Protein AF-A0A522MYB2-F1 (afdb_monomer)

Solvent-accessible surface area (backbone atoms only — not comparable to full-atom values): 14012 Å² total; per-residue (Å²): 136,87,91,87,79,88,89,86,87,87,83,84,88,84,79,80,95,72,83,73,96,74,81,92,74,80,92,80,83,90,77,90,89,84,84,84,90,80,88,84,84,70,56,75,68,55,59,49,50,64,63,57,65,78,64,82,78,73,72,75,76,77,73,93,52,78,68,60,71,73,67,59,64,91,72,66,92,81,71,87,79,84,71,76,44,77,50,63,34,31,27,73,45,66,48,49,71,47,72,45,97,86,72,47,42,34,21,43,38,42,32,39,31,68,54,85,74,97,51,100,48,68,43,79,43,44,34,39,24,46,49,71,54,16,60,66,44,62,76,47,59,52,68,41,38,36,38,41,33,28,30,75,44,75,49,75,47,73,43,96,88,71,47,80,45,75,48,68,37,32,42,45,76,44,79,44,74,58,84,66,88,74,78,80,80,64,67,68,58,58,57,54,53,53,48,55,55,56,56,56,68,66,66,63,85,82,80,74,81,83,74,134

Sequence (212 aa):
MSPVDFGALLALARTSWSGCSCGSANLRTALLALPTPKAQQLSPRVISAALFHRRALAIDPQPRNTAELWQRGPRAQGENRMNRIIVVGDLVRDPEVRTTSTGKTVCHMSVACDRGGKSDHTDFLDVVAWETVAASAATIPEGAFIRVMGSLQVRSYETADGGKRRAYEIVAQVLVVRNSCTSIRDETTTSTLTRQISDLKRIGPESGAFSL

pLDDT: mean 70.62, std 23.13, range [31.92, 97.62]

Radius of gyration: 38.52 Å; Cα contacts (8 Å, |Δi|>4): 232; chains: 1; bounding box: 80×84×125 Å

Mean predicted aligned error: 19.78 Å

Secondary structure (DSSP, 8-state):
--------SS-SS-S-----S--------------------S-HHHHHHHHHGGGTT--PPPPSSSSHHHHS-S--TT------EEEEEEE-S--EEEE-TTS-EEEEEEEEEE--SSS--EEEEEEEEEHHHHHHHTTPPTT-EEEEEEEEEEEEEE-TTS-EEEEEEEEEEEEEE---------HHHHHHHHHHHHHHTT----------

Foldseek 3Di:
DDDDDDDPPPPPPDDDPDDDDDDDDDPPDDPDDDDDDDPPPDDPVVVVVVVVVVPPPCPPPDDPDPVVVVVPPPDDDPPPDDFKDKAKAFWAAQWDWDADPVRKIKIWTWGWGAPPDPDRDTDIAIEMEIHPRNVVSNPDGGRWIKMFMAGWDKDWDADPVRDIDIDIYGYGPDMDTDDDPPPPPPVVVVVVVVVVVVVVVVPDDPCPDPDD

Structure (mmCIF, N/CA/C/O backbone):
data_AF-A0A522MYB2-F1
#
_entry.id   AF-A0A522MYB2-F1
#
loop_
_atom_site.group_PDB
_atom_site.id
_atom_site.type_symbol
_atom_site.label_atom_id
_atom_site.label_alt_id
_atom_site.label_comp_id
_atom_site.label_asym_id
_atom_site.label_entity_id
_atom_site.label_seq_id
_atom_site.pdbx_PDB_ins_code
_atom_site.Cartn_x
_atom_site.Cartn_y
_atom_site.Cartn_z
_a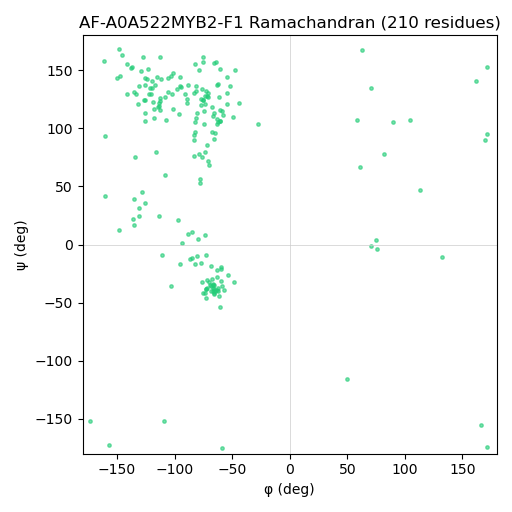tom_site.occupancy
_atom_site.B_iso_or_equiv
_atom_site.auth_seq_id
_atom_site.auth_comp_id
_atom_site.auth_asym_id
_atom_site.auth_atom_id
_atom_site.pdbx_PDB_model_num
ATOM 1 N N . MET A 1 1 ? 54.272 8.382 54.758 1.00 36.78 1 MET A N 1
ATOM 2 C CA . MET A 1 1 ? 55.406 7.471 54.470 1.00 36.78 1 MET A CA 1
ATOM 3 C C . MET A 1 1 ? 54.860 6.165 53.915 1.00 36.78 1 MET A C 1
ATOM 5 O O . MET A 1 1 ? 53.658 5.954 54.010 1.00 36.78 1 MET A O 1
ATOM 9 N N . SER A 1 2 ? 55.704 5.405 53.221 1.00 35.84 2 SER A N 1
ATOM 10 C CA . SER A 1 2 ? 55.332 4.512 52.113 1.00 35.84 2 SER A CA 1
ATOM 11 C C . SER A 1 2 ? 55.441 3.003 52.491 1.00 35.84 2 SER A C 1
ATOM 13 O O . SER A 1 2 ? 55.113 2.704 53.638 1.00 35.84 2 SER A O 1
ATOM 15 N N . PRO A 1 3 ? 55.695 2.021 51.592 1.00 59.41 3 PRO A N 1
ATOM 16 C CA . PRO A 1 3 ? 54.653 1.046 51.247 1.00 59.41 3 PRO A CA 1
ATOM 17 C C . PRO A 1 3 ? 55.065 -0.438 51.381 1.00 59.41 3 PRO A C 1
ATOM 19 O O . PRO A 1 3 ? 56.241 -0.781 51.312 1.00 59.41 3 PRO A O 1
ATOM 22 N N . VAL A 1 4 ? 54.077 -1.337 51.458 1.00 46.16 4 VAL A N 1
ATOM 23 C CA . VAL A 1 4 ? 54.225 -2.759 51.085 1.00 46.16 4 VAL A CA 1
ATOM 24 C C . VAL A 1 4 ? 52.893 -3.301 50.540 1.00 46.16 4 VAL A C 1
ATOM 26 O O . VAL A 1 4 ? 51.856 -2.652 50.669 1.00 46.16 4 VAL A O 1
ATOM 29 N N . ASP A 1 5 ? 52.909 -4.487 49.939 1.00 39.38 5 ASP A N 1
ATOM 30 C CA . ASP A 1 5 ? 52.704 -4.669 48.496 1.00 39.38 5 ASP A CA 1
ATOM 31 C C . ASP A 1 5 ? 52.204 -6.117 48.235 1.00 39.38 5 ASP A C 1
ATOM 33 O O . ASP A 1 5 ? 51.964 -6.853 49.196 1.00 39.38 5 ASP A O 1
ATOM 37 N N . PHE A 1 6 ? 52.099 -6.532 46.967 1.00 33.66 6 PHE A N 1
ATOM 38 C CA . PHE A 1 6 ? 51.669 -7.845 46.457 1.00 33.66 6 PHE A CA 1
ATOM 39 C C . PHE A 1 6 ? 50.160 -8.148 46.630 1.00 33.66 6 PHE A C 1
ATOM 41 O O . PHE A 1 6 ? 49.559 -7.944 47.675 1.00 33.66 6 PHE A O 1
ATOM 48 N N . GLY A 1 7 ? 49.431 -8.671 45.638 1.00 40.31 7 GLY A N 1
ATOM 49 C CA . GLY A 1 7 ? 49.868 -9.292 44.380 1.00 40.31 7 GLY A CA 1
ATOM 50 C C . GLY A 1 7 ? 49.548 -10.791 44.317 1.00 40.31 7 GLY A C 1
ATOM 51 O O . GLY A 1 7 ? 50.431 -11.573 43.991 1.00 40.31 7 GLY A O 1
ATOM 52 N N . ALA A 1 8 ? 48.321 -11.212 44.671 1.00 39.00 8 ALA A N 1
ATOM 53 C CA . ALA A 1 8 ? 47.994 -12.642 44.827 1.00 39.00 8 ALA A CA 1
ATOM 54 C C . ALA A 1 8 ? 46.545 -13.080 44.481 1.00 39.00 8 ALA A C 1
ATOM 56 O O . ALA A 1 8 ? 46.164 -14.199 44.811 1.00 39.00 8 ALA A O 1
ATOM 57 N N . LEU A 1 9 ? 45.716 -12.251 43.825 1.00 32.69 9 LEU A N 1
ATOM 58 C CA . LEU A 1 9 ? 44.300 -12.588 43.533 1.00 32.69 9 LEU A CA 1
ATOM 59 C C . LEU A 1 9 ? 43.859 -12.372 42.069 1.00 32.69 9 LEU A C 1
ATOM 61 O O . LEU A 1 9 ? 42.676 -12.226 41.776 1.00 32.69 9 LEU A O 1
ATOM 65 N N . LEU A 1 10 ? 44.811 -12.412 41.131 1.00 35.62 10 LEU A N 1
ATOM 66 C CA . LEU A 1 10 ? 44.572 -12.323 39.680 1.00 35.62 10 LEU A CA 1
ATOM 67 C C . LEU A 1 10 ? 45.187 -13.512 38.907 1.00 35.62 10 LEU A C 1
ATOM 69 O O . LEU A 1 10 ? 45.671 -13.364 37.791 1.00 35.62 10 LEU A O 1
ATOM 73 N N . ALA A 1 11 ? 45.174 -14.709 39.510 1.00 36.72 11 ALA A N 1
ATOM 74 C CA . ALA A 1 11 ? 45.904 -15.884 39.011 1.00 36.72 11 ALA A CA 1
ATOM 75 C C . ALA A 1 11 ? 45.102 -17.208 39.015 1.00 36.72 11 ALA A C 1
ATOM 77 O O . ALA A 1 11 ? 45.653 -18.263 39.304 1.00 36.72 11 ALA A O 1
ATOM 78 N N . LEU A 1 12 ? 43.808 -17.179 38.664 1.00 37.84 12 LEU A N 1
ATOM 79 C CA . LEU A 1 12 ? 43.038 -18.388 38.287 1.00 37.84 12 LEU A CA 1
ATOM 80 C C . LEU A 1 12 ? 42.155 -18.195 37.035 1.00 37.84 12 LEU A C 1
ATOM 82 O O . LEU A 1 12 ? 41.272 -18.997 36.749 1.00 37.84 12 LEU A O 1
ATOM 86 N N . ALA A 1 13 ? 42.410 -17.149 36.244 1.00 38.59 13 ALA A N 1
ATOM 87 C CA . ALA A 1 13 ? 41.656 -16.836 35.031 1.00 38.59 13 ALA A CA 1
ATOM 88 C C . ALA A 1 13 ? 42.466 -17.118 33.750 1.00 38.59 13 ALA A C 1
ATOM 90 O O . ALA A 1 13 ? 42.712 -16.191 32.980 1.00 38.59 13 ALA A O 1
ATOM 91 N N . ARG A 1 14 ? 42.897 -18.379 33.548 1.00 40.00 14 ARG A N 1
ATOM 92 C CA . ARG A 1 14 ? 43.235 -19.018 32.246 1.00 40.00 14 ARG A CA 1
ATOM 93 C C . ARG A 1 14 ? 43.896 -20.392 32.443 1.00 40.00 14 ARG A C 1
ATOM 95 O O . ARG A 1 14 ? 45.115 -20.489 32.506 1.00 40.00 14 ARG A O 1
ATOM 102 N N . THR A 1 15 ? 43.104 -21.458 32.396 1.00 34.03 15 THR A N 1
ATOM 103 C CA . THR A 1 15 ? 43.550 -22.775 31.908 1.00 34.03 15 THR A CA 1
ATOM 104 C C . THR A 1 15 ? 42.379 -23.487 31.229 1.00 34.03 15 THR A C 1
ATOM 106 O O . THR A 1 15 ? 41.233 -23.347 31.642 1.00 34.03 15 THR A O 1
ATOM 109 N N . SER A 1 16 ? 42.683 -24.252 30.177 1.00 35.66 16 SER A N 1
ATOM 110 C CA . SER A 1 16 ? 41.765 -25.183 29.504 1.00 35.66 16 SER A CA 1
ATOM 111 C C . SER A 1 16 ? 40.493 -24.594 28.870 1.00 35.66 16 SER A C 1
ATOM 113 O O . SER A 1 16 ? 39.376 -24.978 29.212 1.00 35.66 16 SER A O 1
ATOM 115 N N . TRP A 1 17 ? 40.657 -23.774 27.824 1.00 42.12 17 TRP A N 1
ATOM 116 C CA . TRP A 1 17 ? 39.667 -23.780 26.741 1.00 42.12 17 TRP A CA 1
ATOM 117 C C . TRP A 1 17 ? 40.021 -24.932 25.791 1.00 42.12 17 TRP A C 1
ATOM 119 O O . TRP A 1 17 ? 40.831 -24.783 24.879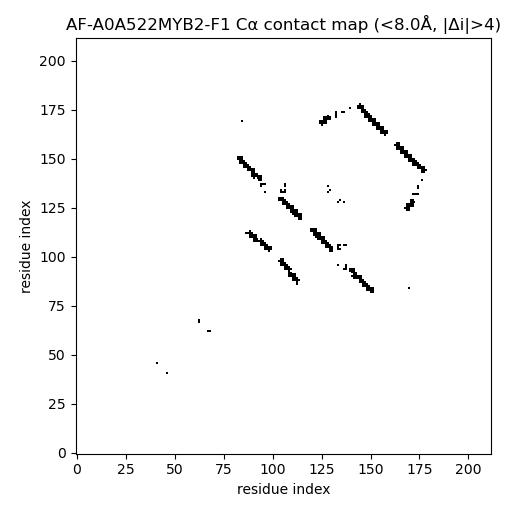 1.00 42.12 17 TRP A O 1
ATOM 129 N N . SER A 1 18 ? 39.467 -26.111 26.058 1.00 36.34 18 SER A N 1
ATOM 130 C CA . SER A 1 18 ? 39.550 -27.273 25.175 1.00 36.34 18 SER A CA 1
ATOM 131 C C . SER A 1 18 ? 38.302 -28.135 25.356 1.00 36.34 18 SER A C 1
ATOM 133 O O . SER A 1 18 ? 37.790 -28.272 26.464 1.00 36.34 18 SER A O 1
ATOM 135 N N . GLY A 1 19 ? 37.821 -28.724 24.262 1.00 34.25 19 GLY A N 1
ATOM 136 C CA . GLY A 1 19 ? 36.864 -29.827 24.328 1.00 34.25 19 GLY A CA 1
ATOM 137 C C . GLY A 1 19 ? 35.407 -29.496 23.991 1.00 34.25 19 GLY A C 1
ATOM 138 O O . GLY A 1 19 ? 34.654 -28.965 24.795 1.00 34.25 19 GLY A O 1
ATOM 139 N N . CYS A 1 20 ? 35.018 -29.967 22.809 1.00 31.92 2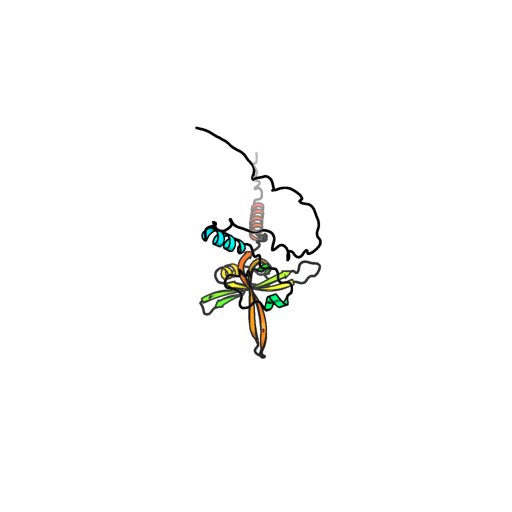0 CYS A N 1
ATOM 140 C CA . CYS A 1 20 ? 33.933 -30.934 22.644 1.00 31.92 20 CYS A CA 1
ATOM 141 C C . CYS A 1 20 ? 32.521 -30.599 23.160 1.00 31.92 20 CYS A C 1
ATOM 143 O O . CYS A 1 20 ? 32.149 -30.824 24.308 1.00 31.92 20 CYS A O 1
ATOM 145 N N . SER A 1 21 ? 31.659 -30.338 22.178 1.00 43.91 21 SER A N 1
ATOM 146 C CA . SER A 1 21 ? 30.416 -31.098 21.994 1.00 43.91 21 SER A CA 1
ATOM 147 C C . SER A 1 21 ? 30.500 -32.549 22.518 1.00 43.91 21 SER A C 1
ATOM 149 O O . SER A 1 21 ? 31.053 -33.399 21.821 1.00 43.91 21 SER A O 1
ATOM 151 N N . CYS A 1 22 ? 29.904 -32.833 23.682 1.00 32.88 22 CYS A N 1
ATOM 152 C CA . CYS A 1 22 ? 29.072 -34.018 23.980 1.00 32.88 22 CYS A CA 1
ATOM 153 C C . CYS A 1 22 ? 28.744 -34.112 25.485 1.00 32.88 22 CYS A C 1
ATOM 155 O O . CYS A 1 22 ? 29.551 -33.725 26.321 1.00 32.88 22 CYS A O 1
ATOM 157 N N . GLY A 1 23 ? 27.610 -34.734 25.830 1.00 33.16 23 GLY A N 1
ATOM 158 C CA . GLY A 1 23 ? 27.389 -35.305 27.167 1.00 33.16 23 GLY A CA 1
ATOM 159 C C . GLY A 1 23 ? 26.764 -34.376 28.216 1.00 33.16 23 GLY A C 1
ATOM 160 O O . GLY A 1 23 ? 27.417 -33.541 28.832 1.00 33.16 23 GLY A O 1
ATOM 161 N N . SER A 1 24 ? 25.484 -34.604 28.505 1.00 47.47 24 SER A N 1
ATOM 162 C CA . SER A 1 24 ? 24.812 -34.077 29.695 1.00 47.47 24 SER A CA 1
ATOM 163 C C . SER A 1 24 ? 25.364 -34.718 30.977 1.00 47.47 24 SER A C 1
ATOM 165 O O . SER A 1 24 ? 25.184 -35.920 31.178 1.00 47.47 24 SER A O 1
ATOM 167 N N . ALA A 1 25 ? 25.946 -33.924 31.879 1.00 37.47 25 ALA A N 1
ATOM 168 C CA . ALA A 1 25 ? 26.325 -34.359 33.225 1.00 37.47 25 ALA A CA 1
ATOM 169 C C . ALA A 1 25 ? 25.488 -33.624 34.289 1.00 37.47 25 ALA A C 1
ATOM 171 O O . ALA A 1 25 ? 25.524 -32.399 34.405 1.00 37.47 25 ALA A O 1
ATOM 172 N N . ASN A 1 26 ? 24.706 -34.378 35.065 1.00 42.28 26 ASN A N 1
ATOM 173 C CA . ASN A 1 26 ? 23.806 -33.833 36.083 1.00 42.28 26 ASN A CA 1
ATOM 174 C C . ASN A 1 26 ? 24.575 -33.356 37.327 1.00 42.28 26 ASN A C 1
ATOM 176 O O . ASN A 1 26 ? 24.906 -34.161 38.194 1.00 42.28 26 ASN A O 1
ATOM 180 N N . LEU A 1 27 ? 24.749 -32.041 37.498 1.00 35.34 27 LEU A N 1
ATOM 181 C CA . LEU A 1 27 ? 25.232 -31.442 38.755 1.00 35.34 27 LEU A CA 1
ATOM 182 C C . LEU A 1 27 ? 24.127 -31.363 39.832 1.00 35.34 27 LEU A C 1
ATOM 184 O O . LEU A 1 27 ? 23.825 -30.312 40.396 1.00 35.34 27 LEU A O 1
ATOM 188 N N . ARG A 1 28 ? 23.540 -32.523 40.145 1.00 40.75 28 ARG A N 1
ATOM 189 C CA . ARG A 1 28 ? 22.812 -32.804 41.391 1.00 40.75 28 ARG A CA 1
ATOM 190 C C . ARG A 1 28 ? 23.568 -33.904 42.141 1.00 40.75 28 ARG A C 1
ATOM 192 O O . ARG A 1 28 ? 23.183 -35.061 42.042 1.00 40.75 28 ARG A O 1
ATOM 199 N N . THR A 1 29 ? 24.644 -33.530 42.838 1.00 46.84 29 THR A N 1
ATOM 200 C CA . THR A 1 29 ? 25.198 -34.134 44.080 1.00 46.84 29 THR A CA 1
ATOM 201 C C . THR A 1 29 ? 26.574 -33.510 44.337 1.00 46.84 29 THR A C 1
ATOM 203 O O . THR A 1 29 ? 27.585 -33.987 43.839 1.00 46.84 29 THR A O 1
ATOM 206 N N . ALA A 1 30 ? 26.597 -32.402 45.080 1.00 36.97 30 ALA A N 1
ATOM 207 C CA . ALA A 1 30 ? 27.796 -31.818 45.702 1.00 36.97 30 ALA A CA 1
ATOM 208 C C . ALA A 1 30 ? 27.375 -30.873 46.848 1.00 36.97 30 ALA A C 1
ATOM 210 O O . ALA A 1 30 ? 27.862 -29.754 46.986 1.00 36.97 30 ALA A O 1
ATOM 211 N N . LEU A 1 31 ? 26.389 -31.310 47.635 1.00 41.97 31 LEU A N 1
ATOM 212 C CA . LEU A 1 31 ? 26.011 -30.688 48.900 1.00 41.97 31 LEU A CA 1
ATOM 213 C C . LEU A 1 31 ? 26.533 -31.606 50.013 1.00 41.97 31 LEU A C 1
ATOM 215 O O . LEU A 1 31 ? 26.436 -32.819 49.854 1.00 41.97 31 LEU A O 1
ATOM 219 N N . LEU A 1 32 ? 27.004 -31.026 51.125 1.00 45.38 32 LEU A N 1
ATOM 220 C CA . LEU A 1 32 ? 27.561 -31.699 52.317 1.00 45.38 32 LEU A CA 1
ATOM 221 C C . LEU A 1 32 ? 29.036 -32.143 52.230 1.00 45.38 32 LEU A C 1
ATOM 223 O O . LEU A 1 32 ? 29.334 -33.328 52.156 1.00 45.38 32 LEU A O 1
ATOM 227 N N . ALA A 1 33 ? 29.957 -31.185 52.397 1.00 40.75 33 ALA A N 1
ATOM 228 C CA . ALA A 1 33 ? 31.207 -31.402 53.138 1.00 40.75 33 ALA A CA 1
ATOM 229 C C . ALA A 1 33 ? 31.838 -30.064 53.581 1.00 40.75 33 ALA A C 1
ATOM 231 O O . ALA A 1 33 ? 32.562 -29.442 52.812 1.00 40.75 33 ALA A O 1
ATOM 232 N N . LEU A 1 34 ? 31.532 -29.621 54.809 1.00 34.47 34 LEU A N 1
ATOM 233 C CA . LEU A 1 34 ? 32.478 -29.178 55.860 1.00 34.47 34 LEU A CA 1
ATOM 234 C C . LEU A 1 34 ? 31.756 -28.329 56.940 1.00 34.47 34 LEU A C 1
ATOM 236 O O . LEU A 1 34 ? 30.876 -27.535 56.598 1.00 34.47 34 LEU A O 1
ATOM 240 N N . PRO A 1 35 ? 32.085 -28.488 58.239 1.00 47.19 35 PRO A N 1
ATOM 241 C CA . PRO A 1 35 ? 31.388 -27.810 59.334 1.00 47.19 35 PRO A CA 1
ATOM 242 C C . PRO A 1 35 ? 32.056 -26.495 59.798 1.00 47.19 35 PRO A C 1
ATOM 244 O O . PRO A 1 35 ? 33.273 -26.431 59.922 1.00 47.19 35 PRO A O 1
ATOM 247 N N . THR A 1 36 ? 31.205 -25.520 60.167 1.00 45.47 36 THR A N 1
ATOM 248 C CA . THR A 1 36 ? 31.443 -24.386 61.106 1.00 45.47 36 THR A CA 1
ATOM 249 C C . THR A 1 36 ? 32.532 -23.330 60.748 1.00 45.47 36 THR A C 1
ATOM 251 O O . THR A 1 36 ? 33.286 -23.481 59.795 1.00 45.47 36 THR A O 1
ATOM 254 N N . PRO A 1 37 ? 32.603 -22.164 61.437 1.00 47.34 37 PRO A N 1
ATOM 255 C CA . PRO A 1 37 ? 31.498 -21.224 61.667 1.00 47.34 37 PRO A CA 1
ATOM 256 C C . PRO A 1 37 ? 31.908 -19.743 61.418 1.00 47.34 37 PRO A C 1
ATOM 258 O O . PRO A 1 37 ? 32.088 -18.983 62.367 1.00 47.34 37 PRO A O 1
ATOM 261 N N . LYS A 1 38 ? 32.053 -19.283 60.162 1.00 35.84 38 LYS A N 1
ATOM 262 C CA . LYS A 1 38 ? 32.343 -17.851 59.856 1.00 35.84 38 LYS A CA 1
ATOM 263 C C . LYS A 1 38 ? 31.547 -17.226 58.692 1.00 35.84 38 LYS A C 1
ATOM 265 O O . LYS A 1 38 ? 31.936 -16.196 58.155 1.00 35.84 38 LYS A O 1
ATOM 270 N N . ALA A 1 39 ? 30.389 -17.787 58.338 1.00 43.16 39 ALA A N 1
ATOM 271 C CA . ALA A 1 39 ? 29.531 -17.284 57.252 1.00 43.16 39 ALA A CA 1
ATOM 272 C C . ALA A 1 39 ? 28.358 -16.377 57.712 1.00 43.16 39 ALA A C 1
ATOM 274 O O . ALA A 1 39 ? 27.380 -16.221 56.988 1.00 43.16 39 ALA A O 1
ATOM 275 N N . GLN A 1 40 ? 28.432 -15.779 58.911 1.00 52.47 40 GLN A N 1
ATOM 276 C CA . GLN A 1 40 ? 27.364 -14.949 59.509 1.00 52.47 40 GLN A CA 1
ATOM 277 C C . GLN A 1 40 ? 27.730 -13.456 59.675 1.00 52.47 40 GLN A C 1
ATOM 279 O O . GLN A 1 40 ? 27.146 -12.756 60.496 1.00 52.47 40 GLN A O 1
ATOM 284 N N . GLN A 1 41 ? 28.666 -12.935 58.872 1.00 53.34 41 GLN A N 1
ATOM 285 C CA . GLN A 1 41 ? 28.981 -11.495 58.809 1.00 53.34 41 GLN A CA 1
ATOM 286 C C . GLN A 1 41 ? 28.956 -10.933 57.376 1.00 53.34 41 GLN A C 1
ATOM 288 O O . GLN A 1 41 ? 29.814 -10.151 56.977 1.00 53.34 41 GLN A O 1
ATOM 293 N N . LEU A 1 42 ? 27.932 -11.291 56.598 1.00 51.75 42 LEU A N 1
ATOM 294 C CA . LEU A 1 42 ? 27.566 -10.545 55.391 1.00 51.75 42 LEU A CA 1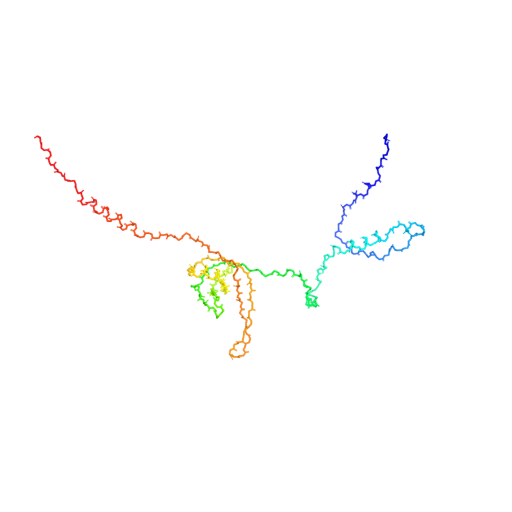
ATOM 295 C C . LEU A 1 42 ? 26.210 -9.882 55.618 1.00 51.75 42 LEU A C 1
ATOM 297 O O . LEU A 1 42 ? 25.248 -10.532 56.020 1.00 51.75 42 LEU A O 1
ATOM 301 N N . SER A 1 43 ? 26.150 -8.565 55.411 1.00 55.00 43 SER A N 1
ATOM 302 C CA . SER A 1 43 ? 24.960 -7.779 55.740 1.00 55.00 43 SER A CA 1
ATOM 303 C C . SER A 1 43 ? 23.761 -8.164 54.854 1.00 55.00 43 SER A C 1
ATOM 305 O O . SER A 1 43 ? 23.956 -8.601 53.713 1.00 55.00 43 SER A O 1
ATOM 307 N N . PRO A 1 44 ? 22.509 -7.935 55.304 1.00 55.75 44 PRO A N 1
ATOM 308 C CA . PRO A 1 44 ? 21.312 -8.238 54.510 1.00 55.75 44 PRO A CA 1
ATOM 309 C C . PRO A 1 44 ? 21.308 -7.603 53.108 1.00 55.75 44 PRO A C 1
ATOM 311 O O . PRO A 1 44 ? 20.712 -8.145 52.178 1.00 55.75 44 PRO A O 1
ATOM 314 N N . ARG A 1 45 ? 22.027 -6.484 52.925 1.00 53.06 45 ARG A N 1
ATOM 315 C CA . ARG A 1 45 ? 22.213 -5.820 51.624 1.00 53.06 45 ARG A CA 1
ATOM 316 C C . ARG A 1 45 ? 23.040 -6.654 50.634 1.00 53.06 45 ARG A C 1
ATOM 318 O O . ARG A 1 45 ? 22.720 -6.648 49.450 1.00 53.06 45 ARG A O 1
ATOM 325 N N . VAL A 1 46 ? 24.042 -7.406 51.097 1.00 52.03 46 VAL A N 1
ATOM 326 C CA . VAL A 1 46 ? 24.887 -8.267 50.242 1.00 52.03 46 VAL A CA 1
ATOM 327 C C . VA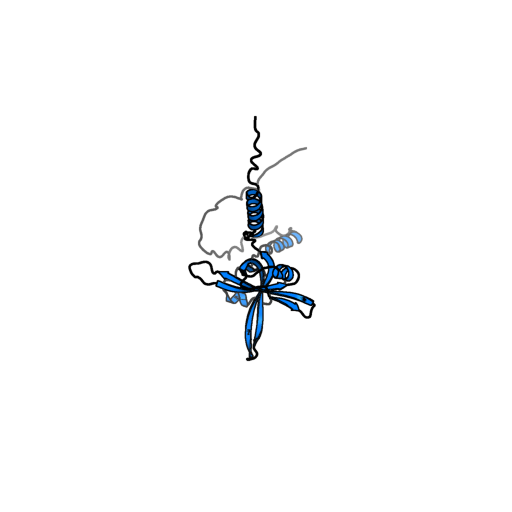L A 1 46 ? 24.120 -9.512 49.784 1.00 52.03 46 VAL A C 1
ATOM 329 O O . VAL A 1 46 ? 24.163 -9.867 48.608 1.00 52.03 46 VAL A O 1
ATOM 332 N N . ILE A 1 47 ? 23.353 -10.134 50.685 1.00 51.50 47 ILE A N 1
ATOM 333 C CA . ILE A 1 47 ? 22.514 -11.302 50.361 1.00 51.50 47 ILE A CA 1
ATOM 334 C C . ILE A 1 47 ? 21.398 -10.908 49.379 1.00 51.50 47 ILE A C 1
ATOM 336 O O . ILE A 1 47 ? 21.157 -11.613 48.397 1.00 51.50 47 ILE A O 1
ATOM 340 N N . SER A 1 48 ? 20.771 -9.743 49.587 1.00 50.19 48 SER A N 1
ATOM 341 C CA . SER A 1 48 ? 19.776 -9.194 48.658 1.00 50.19 48 SER A CA 1
ATOM 342 C C . SER A 1 48 ? 20.370 -8.929 47.265 1.00 50.19 48 SER A C 1
ATOM 344 O O . SER A 1 48 ? 19.789 -9.345 46.263 1.00 50.19 48 SER A O 1
ATOM 346 N N . ALA A 1 49 ? 21.573 -8.345 47.179 1.00 51.06 49 ALA A N 1
ATOM 347 C CA . ALA A 1 49 ? 22.253 -8.093 45.904 1.00 51.06 49 ALA A CA 1
ATOM 348 C C . ALA A 1 49 ? 22.590 -9.383 45.126 1.00 51.06 49 ALA A C 1
ATOM 350 O O . ALA A 1 49 ? 22.398 -9.425 43.906 1.00 51.06 49 ALA A O 1
ATOM 351 N N . ALA A 1 50 ? 23.036 -10.437 45.821 1.00 47.84 50 ALA A N 1
ATOM 352 C CA . ALA A 1 50 ? 23.347 -11.739 45.222 1.00 47.84 50 ALA A CA 1
ATOM 353 C C . ALA A 1 50 ? 22.098 -12.465 44.682 1.00 47.84 50 ALA A C 1
ATOM 355 O O . ALA A 1 50 ? 22.165 -13.130 43.646 1.00 47.84 50 ALA A O 1
ATOM 356 N N . LEU A 1 51 ? 20.943 -12.299 45.338 1.00 49.34 51 LEU A N 1
ATOM 357 C CA . LEU A 1 51 ? 19.655 -12.801 44.846 1.00 49.34 51 LEU A CA 1
ATOM 358 C C . LEU A 1 51 ? 19.083 -11.941 43.704 1.00 49.34 51 LEU A C 1
ATOM 360 O O . LEU A 1 51 ? 18.459 -12.487 42.793 1.00 49.34 51 LEU A O 1
ATOM 364 N N . PHE A 1 52 ? 19.338 -10.628 43.690 1.00 45.06 52 PHE A N 1
ATOM 365 C CA . PHE A 1 52 ? 18.886 -9.731 42.618 1.00 45.06 52 PHE A CA 1
ATOM 366 C C . PHE A 1 52 ? 19.650 -9.913 41.297 1.00 45.06 52 PHE A C 1
ATOM 368 O O . PHE A 1 52 ? 19.043 -9.873 40.227 1.00 45.06 52 PHE A O 1
ATOM 375 N N . HIS A 1 53 ? 20.962 -10.173 41.342 1.00 44.28 53 HIS A N 1
ATOM 376 C CA . HIS A 1 53 ? 21.771 -10.326 40.121 1.00 44.28 53 HIS A CA 1
ATOM 377 C C . HIS A 1 53 ? 21.435 -11.586 39.307 1.00 44.28 53 HIS A C 1
ATOM 379 O O . HIS A 1 53 ? 21.722 -11.642 38.112 1.00 44.28 53 HIS A O 1
ATOM 385 N N . ARG A 1 54 ? 20.764 -12.583 39.901 1.00 43.69 54 ARG A N 1
ATOM 386 C CA . ARG A 1 54 ? 20.425 -13.844 39.218 1.00 43.69 54 ARG A CA 1
ATOM 387 C C . ARG A 1 54 ? 19.126 -13.805 38.395 1.00 43.69 54 ARG A C 1
ATOM 389 O O . ARG A 1 54 ? 18.662 -14.853 37.954 1.00 43.69 54 ARG A O 1
ATOM 396 N N . ARG A 1 55 ? 18.542 -12.619 38.172 1.00 42.25 55 ARG A N 1
ATOM 397 C CA . ARG A 1 55 ? 17.322 -12.427 37.357 1.00 42.25 55 ARG A CA 1
ATOM 398 C C . ARG A 1 55 ? 17.528 -11.686 36.029 1.00 42.25 55 ARG A C 1
ATOM 400 O O . ARG A 1 55 ? 16.606 -11.662 35.225 1.00 42.25 55 ARG A O 1
ATOM 407 N N . ALA A 1 56 ? 18.706 -11.111 35.780 1.00 47.00 56 ALA A N 1
ATOM 408 C CA . ALA A 1 56 ? 18.921 -10.177 34.667 1.00 47.00 56 ALA A CA 1
ATOM 409 C C . ALA A 1 56 ? 19.250 -10.818 33.300 1.00 47.00 56 ALA A C 1
ATOM 411 O O . ALA A 1 56 ? 19.240 -10.116 32.296 1.00 47.00 56 ALA A O 1
ATOM 412 N N . LEU A 1 57 ? 19.543 -12.125 33.240 1.00 48.56 57 LEU A N 1
ATOM 413 C CA . LEU A 1 57 ? 19.931 -12.832 32.003 1.00 48.56 57 LEU A CA 1
ATOM 414 C C . LEU A 1 57 ? 19.148 -14.136 31.780 1.00 48.56 57 LEU A C 1
ATOM 416 O O . LEU A 1 57 ? 19.647 -15.084 31.174 1.00 48.56 57 LEU A O 1
ATOM 420 N N . ALA A 1 58 ? 17.898 -14.186 32.243 1.00 48.09 58 ALA A N 1
ATOM 421 C CA . ALA A 1 58 ? 16.951 -15.181 31.758 1.00 48.09 58 ALA A CA 1
ATOM 422 C C . ALA A 1 58 ? 16.507 -14.792 30.337 1.00 48.09 58 ALA A C 1
ATOM 424 O O . ALA A 1 58 ? 15.435 -14.222 30.145 1.00 48.09 58 ALA A O 1
ATOM 425 N N . ILE A 1 59 ? 17.350 -15.093 29.342 1.00 55.19 59 ILE A N 1
ATOM 426 C CA . ILE A 1 59 ? 16.876 -15.253 27.965 1.00 55.19 59 ILE A CA 1
ATOM 427 C C . ILE A 1 59 ? 15.835 -16.368 28.034 1.00 55.19 59 ILE A C 1
ATOM 429 O O . ILE A 1 59 ? 16.169 -17.506 28.367 1.00 55.19 59 ILE A O 1
ATOM 433 N N . ASP A 1 60 ? 14.575 -16.002 27.809 1.00 60.56 60 ASP A N 1
ATOM 434 C CA . ASP A 1 60 ? 13.434 -16.902 27.929 1.00 60.56 60 ASP A CA 1
ATOM 435 C C . ASP A 1 60 ? 13.692 -18.135 27.038 1.00 60.56 60 ASP A C 1
ATOM 437 O O . ASP A 1 60 ? 13.973 -17.964 25.843 1.00 60.56 60 ASP A O 1
ATOM 441 N N . PRO A 1 61 ? 13.721 -19.364 27.594 1.00 63.91 61 PRO A N 1
ATOM 442 C CA . PRO A 1 61 ? 14.163 -20.530 26.844 1.00 63.91 61 PRO A CA 1
ATOM 443 C C . PRO A 1 61 ? 13.246 -20.739 25.642 1.00 63.91 61 PRO A C 1
ATOM 445 O O . PRO A 1 61 ? 12.025 -20.811 25.788 1.00 63.91 61 PRO A O 1
ATOM 448 N N . GLN A 1 62 ? 13.848 -20.836 24.452 1.00 65.88 62 GLN A N 1
ATOM 449 C CA . GLN A 1 62 ? 13.106 -21.055 23.213 1.00 65.88 62 GLN A CA 1
ATOM 450 C C . GLN A 1 62 ? 12.218 -22.304 23.362 1.00 65.88 62 GLN A C 1
ATOM 452 O O . GLN A 1 62 ? 12.710 -23.339 23.833 1.00 65.88 62 GLN A O 1
ATOM 457 N N . PRO A 1 63 ? 10.919 -22.216 23.019 1.00 56.97 63 PRO A N 1
ATOM 458 C CA . PRO A 1 63 ? 9.972 -23.298 23.256 1.00 56.97 63 PRO A CA 1
ATOM 459 C C . PRO A 1 63 ? 10.378 -24.531 22.455 1.00 56.97 63 PRO A C 1
ATOM 461 O O . PRO A 1 63 ? 10.765 -24.436 21.289 1.00 56.97 63 PRO A O 1
ATOM 464 N N . ARG A 1 64 ? 10.300 -25.707 23.085 1.00 59.50 64 ARG A N 1
ATOM 465 C CA . ARG A 1 64 ? 10.791 -26.956 22.472 1.00 59.50 64 ARG A CA 1
ATOM 466 C C . ARG A 1 64 ? 9.796 -27.562 21.483 1.00 59.50 64 ARG A C 1
ATOM 468 O O . ARG A 1 64 ? 10.141 -28.505 20.778 1.00 59.50 64 ARG A O 1
ATOM 475 N N . ASN A 1 65 ? 8.568 -27.048 21.442 1.00 66.50 65 ASN A N 1
ATOM 476 C CA . ASN A 1 65 ? 7.524 -27.461 20.514 1.00 66.50 65 ASN A CA 1
ATOM 477 C C . ASN A 1 65 ? 6.636 -26.268 20.109 1.00 66.50 65 ASN A C 1
ATOM 479 O O . ASN A 1 65 ? 6.606 -25.225 20.763 1.00 66.50 65 ASN A O 1
ATOM 483 N N . THR A 1 66 ? 5.884 -26.433 19.023 1.00 58.97 66 THR A N 1
ATOM 484 C CA . THR A 1 66 ? 4.949 -25.419 18.512 1.00 58.97 66 THR A CA 1
ATOM 485 C C . THR A 1 66 ? 3.642 -25.325 19.300 1.00 58.97 66 THR A C 1
ATOM 487 O O . THR A 1 66 ? 2.948 -24.322 19.166 1.00 58.97 66 THR A O 1
ATOM 490 N N . ALA A 1 67 ? 3.293 -26.312 20.132 1.00 59.00 67 ALA A N 1
ATOM 491 C CA . ALA A 1 67 ? 2.061 -26.298 20.927 1.00 59.00 67 ALA A CA 1
ATOM 492 C C . ALA A 1 67 ? 2.137 -25.296 22.099 1.00 59.00 67 ALA A C 1
ATOM 494 O O . ALA A 1 67 ? 1.177 -24.569 22.356 1.00 59.00 67 ALA A O 1
ATOM 495 N N . GLU A 1 68 ? 3.300 -25.180 22.745 1.00 58.03 68 GLU A N 1
ATOM 496 C CA . GLU A 1 68 ? 3.578 -24.221 23.827 1.00 58.03 68 GLU A CA 1
ATOM 497 C C . GLU A 1 68 ? 3.407 -22.754 23.388 1.00 58.03 68 GLU A C 1
ATOM 499 O O . GLU A 1 68 ? 2.984 -21.913 24.184 1.00 58.03 68 GLU A O 1
ATOM 504 N N . LEU A 1 69 ? 3.668 -22.435 22.113 1.00 56.97 69 LEU A N 1
ATOM 505 C CA . LEU A 1 69 ? 3.520 -21.078 21.561 1.00 56.97 69 LEU A CA 1
ATOM 506 C C . LEU A 1 69 ? 2.073 -20.557 21.588 1.00 56.97 69 LEU A C 1
ATOM 508 O O . LEU A 1 69 ? 1.870 -19.344 21.679 1.00 56.97 69 LEU A O 1
ATOM 512 N N . TRP A 1 70 ? 1.084 -21.454 21.530 1.00 56.88 70 TRP A N 1
ATOM 513 C CA . TRP A 1 70 ? -0.345 -21.112 21.565 1.00 56.88 70 TRP A CA 1
ATOM 514 C C . TRP A 1 70 ? -0.949 -21.196 22.973 1.00 56.88 70 TRP A C 1
ATOM 516 O O . TRP A 1 70 ? -2.010 -20.628 23.210 1.00 56.88 70 TRP A O 1
ATOM 526 N N . GLN A 1 71 ? -0.273 -21.870 23.912 1.00 55.72 71 GLN A N 1
ATOM 527 C CA . GLN A 1 71 ? -0.702 -21.992 25.313 1.00 55.72 71 GLN A CA 1
ATOM 528 C C . GLN A 1 71 ? -0.223 -20.835 26.204 1.00 55.72 71 GLN A C 1
ATOM 530 O O . GLN A 1 71 ? -0.719 -20.672 27.320 1.00 55.72 71 GLN A O 1
ATOM 535 N N . ARG A 1 72 ? 0.715 -20.000 25.732 1.00 58.06 72 ARG A N 1
ATOM 536 C CA . ARG A 1 72 ? 1.044 -18.735 26.405 1.00 58.06 72 ARG A CA 1
ATOM 537 C C . ARG A 1 72 ? -0.209 -17.850 26.432 1.00 58.06 72 ARG A C 1
ATOM 539 O O . ARG A 1 72 ? -0.694 -17.441 25.379 1.00 58.06 72 ARG A O 1
ATOM 546 N N . GLY A 1 73 ? -0.705 -17.570 27.641 1.00 56.38 73 GLY A N 1
ATOM 547 C CA . GLY A 1 73 ? -1.868 -16.711 27.901 1.00 56.38 73 GLY A CA 1
ATOM 548 C C . GLY A 1 73 ? -1.705 -15.273 27.378 1.00 56.38 73 GLY A C 1
ATOM 549 O O . GLY A 1 73 ? -0.704 -14.974 26.721 1.00 56.38 73 GLY A O 1
ATOM 550 N N . PRO A 1 74 ? -2.667 -14.362 27.645 1.00 58.25 74 PRO A N 1
ATOM 551 C CA . PRO A 1 74 ? -2.659 -13.001 27.100 1.00 58.25 74 PRO A CA 1
ATOM 552 C C . PRO A 1 74 ? -1.293 -12.342 27.315 1.00 58.25 74 PRO A C 1
ATOM 554 O O . PRO A 1 74 ? -0.880 -12.087 28.446 1.00 58.25 74 PRO A O 1
ATOM 557 N N . ARG A 1 75 ? -0.555 -12.162 26.210 1.00 57.56 75 ARG A N 1
ATOM 558 C CA . ARG A 1 75 ? 0.877 -11.850 26.273 1.00 57.56 75 ARG A CA 1
ATOM 559 C C . ARG A 1 75 ? 1.078 -10.512 26.975 1.00 57.56 75 ARG A C 1
ATOM 561 O O . ARG A 1 75 ? 0.330 -9.569 26.720 1.00 57.56 75 ARG A O 1
ATOM 568 N N . ALA A 1 76 ? 2.084 -10.454 27.845 1.00 56.44 76 ALA A N 1
ATOM 569 C CA . ALA A 1 76 ? 2.353 -9.292 28.680 1.00 56.44 76 ALA A CA 1
ATOM 570 C C . ALA A 1 76 ? 2.427 -8.000 27.848 1.00 56.44 76 ALA A C 1
ATOM 572 O O . ALA A 1 76 ? 3.051 -7.963 26.782 1.00 56.44 76 ALA A O 1
ATOM 573 N N . GLN A 1 77 ? 1.794 -6.937 28.352 1.00 52.16 77 GLN A N 1
ATOM 574 C CA . GLN A 1 77 ? 1.890 -5.604 27.761 1.00 52.16 77 GLN A CA 1
ATOM 575 C C . GLN A 1 77 ? 3.369 -5.183 27.747 1.00 52.16 77 GLN A C 1
ATOM 577 O O . GLN A 1 77 ? 3.982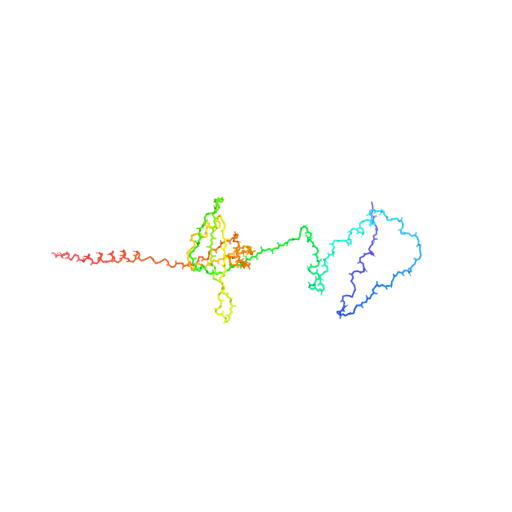 -5.058 28.804 1.00 52.16 77 GLN A O 1
ATOM 582 N N . GLY A 1 78 ? 3.948 -5.022 26.552 1.00 55.50 78 GLY A N 1
ATOM 583 C CA . GLY A 1 78 ? 5.376 -4.721 26.368 1.00 55.50 78 GLY A CA 1
ATOM 584 C C . GLY A 1 78 ? 6.106 -5.580 25.326 1.00 55.50 78 GLY A C 1
ATOM 585 O O . GLY A 1 78 ? 7.223 -5.239 24.949 1.00 55.50 78 GLY A O 1
ATOM 586 N N . GLU A 1 79 ? 5.503 -6.659 24.808 1.00 62.72 79 GLU A N 1
ATOM 587 C CA . GLU A 1 79 ? 6.070 -7.396 23.665 1.00 62.72 79 GLU A CA 1
ATOM 588 C C . GLU A 1 79 ? 6.051 -6.515 22.396 1.00 62.72 79 GLU A C 1
ATOM 590 O O . GLU A 1 79 ? 4.986 -6.228 21.845 1.00 62.72 79 GLU A O 1
ATOM 595 N N . ASN A 1 80 ? 7.227 -6.084 21.922 1.00 75.38 80 ASN A N 1
ATOM 596 C CA . ASN A 1 80 ? 7.376 -5.237 20.733 1.00 75.38 80 ASN A CA 1
ATOM 597 C C . ASN A 1 80 ? 7.074 -6.023 19.441 1.00 75.38 80 ASN A C 1
ATOM 599 O O . ASN A 1 80 ? 7.968 -6.579 18.800 1.00 75.38 80 ASN A O 1
ATOM 603 N N . ARG A 1 81 ? 5.793 -6.094 19.068 1.00 74.88 81 ARG A N 1
ATOM 604 C CA . ARG A 1 81 ? 5.335 -6.756 17.840 1.00 74.88 81 ARG A CA 1
ATOM 605 C C . ARG A 1 81 ? 5.523 -5.843 16.631 1.00 74.88 81 ARG A C 1
ATOM 607 O O . ARG A 1 81 ? 4.819 -4.847 16.487 1.00 74.88 81 ARG A O 1
ATOM 614 N N . MET A 1 82 ? 6.417 -6.225 15.723 1.00 87.56 82 MET A N 1
ATOM 615 C CA . MET A 1 82 ? 6.622 -5.519 14.459 1.00 87.56 82 MET A CA 1
ATOM 616 C C . MET A 1 82 ? 5.708 -6.070 13.355 1.00 87.56 82 MET A C 1
ATOM 618 O O . MET A 1 82 ? 5.752 -7.255 13.038 1.00 87.56 82 MET A O 1
ATOM 622 N N . ASN A 1 83 ? 4.935 -5.186 12.723 1.00 93.62 83 ASN A N 1
ATOM 623 C CA . ASN A 1 83 ? 4.299 -5.413 11.425 1.00 93.62 83 ASN A CA 1
ATOM 624 C C . ASN A 1 83 ? 4.864 -4.375 10.452 1.00 93.62 83 ASN A C 1
ATOM 626 O O . ASN A 1 83 ? 4.585 -3.182 10.585 1.00 93.62 83 ASN A O 1
ATOM 630 N N . ARG A 1 84 ? 5.696 -4.828 9.514 1.00 95.25 84 ARG A N 1
ATOM 631 C CA . ARG A 1 84 ? 6.260 -4.004 8.446 1.00 95.25 84 ARG A CA 1
ATOM 632 C C . ARG A 1 84 ? 6.294 -4.818 7.163 1.00 95.25 84 ARG A C 1
ATOM 634 O O . ARG A 1 84 ? 6.819 -5.926 7.155 1.00 95.25 84 ARG A O 1
ATOM 641 N N . ILE A 1 85 ? 5.770 -4.236 6.095 1.00 96.62 85 ILE A N 1
ATOM 642 C CA . ILE A 1 85 ? 5.834 -4.773 4.739 1.00 96.62 85 ILE A CA 1
ATOM 643 C C . ILE A 1 85 ? 6.465 -3.725 3.821 1.00 96.62 85 ILE A C 1
ATOM 645 O O . ILE A 1 85 ? 6.263 -2.520 4.000 1.00 96.62 85 ILE A O 1
ATOM 649 N N . ILE A 1 86 ? 7.270 -4.195 2.872 1.00 96.31 86 ILE A N 1
ATOM 650 C CA . ILE A 1 86 ? 7.865 -3.391 1.808 1.00 96.31 86 ILE A CA 1
ATOM 651 C C . ILE A 1 86 ? 7.491 -4.080 0.500 1.00 96.31 86 ILE A C 1
ATOM 653 O O . ILE A 1 86 ? 7.769 -5.266 0.340 1.00 96.31 86 ILE A O 1
ATOM 657 N N . VAL A 1 87 ? 6.857 -3.341 -0.404 1.00 95.12 87 VAL A N 1
ATOM 658 C CA . VAL A 1 87 ? 6.506 -3.794 -1.754 1.00 95.12 87 VAL A CA 1
ATOM 659 C C . VAL A 1 87 ? 7.203 -2.888 -2.753 1.00 95.12 87 VAL A C 1
ATOM 661 O O . VAL A 1 87 ? 7.314 -1.678 -2.542 1.00 95.12 87 VAL A O 1
ATOM 664 N N . VAL A 1 88 ? 7.699 -3.488 -3.825 1.00 95.19 88 VAL A N 1
ATOM 665 C CA . VAL A 1 88 ? 8.335 -2.809 -4.949 1.00 95.19 88 VAL A CA 1
ATOM 666 C C . VAL A 1 88 ? 7.730 -3.407 -6.207 1.00 95.19 88 VAL A C 1
ATOM 668 O O . VAL A 1 88 ? 7.675 -4.629 -6.315 1.00 95.19 88 VAL A O 1
ATOM 671 N N . GLY A 1 89 ? 7.258 -2.565 -7.116 1.00 95.00 89 GLY A N 1
ATOM 672 C CA . GLY A 1 89 ? 6.528 -3.020 -8.291 1.00 95.00 89 GLY A CA 1
ATOM 673 C C . GLY A 1 89 ? 5.920 -1.865 -9.071 1.00 95.00 89 GLY A C 1
ATOM 674 O O . GLY A 1 89 ? 6.149 -0.701 -8.737 1.00 95.00 89 GLY A O 1
ATOM 675 N N . ASP A 1 90 ? 5.137 -2.186 -10.090 1.00 95.06 90 ASP A N 1
ATOM 676 C CA . ASP A 1 90 ? 4.541 -1.206 -10.997 1.00 95.06 90 ASP A CA 1
ATOM 677 C C . ASP A 1 90 ? 3.055 -0.984 -10.690 1.00 95.06 90 ASP A C 1
ATOM 679 O O . ASP A 1 90 ? 2.330 -1.892 -10.270 1.00 95.06 90 ASP A O 1
ATOM 683 N N . LEU A 1 91 ? 2.593 0.255 -10.859 1.00 95.94 91 LEU A N 1
ATOM 684 C CA . LEU A 1 91 ? 1.194 0.615 -10.659 1.00 95.94 91 LEU A CA 1
ATOM 685 C C . LEU A 1 91 ? 0.336 0.079 -11.821 1.00 95.94 91 LEU A C 1
ATOM 687 O O . LEU A 1 91 ? 0.546 0.450 -12.971 1.00 95.94 91 LEU A O 1
ATOM 691 N N . VAL A 1 92 ? -0.652 -0.766 -11.519 1.00 96.00 92 VAL A N 1
ATOM 692 C CA . VAL A 1 92 ? -1.455 -1.491 -12.532 1.00 96.00 92 VAL A CA 1
ATOM 693 C C . VAL A 1 92 ? -2.433 -0.587 -13.288 1.00 96.00 92 VAL A C 1
ATOM 695 O O . VAL A 1 92 ? -2.805 -0.882 -14.418 1.00 96.00 92 VAL A O 1
ATOM 698 N N . ARG A 1 93 ? -2.914 0.461 -12.618 1.00 94.88 93 ARG A N 1
ATOM 699 C CA . ARG A 1 93 ? -3.990 1.356 -13.059 1.00 94.88 93 ARG A CA 1
ATOM 700 C C . ARG A 1 93 ? -3.932 2.649 -12.259 1.00 94.88 93 ARG A C 1
ATOM 702 O O . ARG A 1 93 ? -3.426 2.628 -11.134 1.00 94.88 93 ARG A O 1
ATOM 709 N N . ASP A 1 94 ? -4.505 3.722 -12.790 1.00 95.06 94 ASP A N 1
ATOM 710 C CA . ASP A 1 94 ? -4.523 5.014 -12.103 1.00 95.06 94 ASP A CA 1
ATOM 711 C C . ASP A 1 94 ? -5.112 4.929 -10.671 1.00 95.06 94 ASP A C 1
ATOM 713 O O . ASP A 1 94 ? -6.041 4.147 -10.421 1.00 95.06 94 ASP A O 1
ATOM 717 N N . PRO A 1 95 ? -4.591 5.712 -9.704 1.00 96.06 95 PRO A N 1
ATOM 718 C CA . PRO A 1 95 ? -4.990 5.608 -8.301 1.00 96.06 95 PRO A CA 1
ATOM 719 C C . PRO A 1 95 ? -6.413 6.130 -8.043 1.00 96.06 95 PRO A C 1
ATOM 721 O O . PRO A 1 95 ? -6.745 7.281 -8.330 1.00 96.06 95 PRO A O 1
ATOM 724 N N . GLU A 1 96 ? -7.257 5.314 -7.409 1.00 96.19 96 GLU A N 1
ATOM 725 C CA . GLU A 1 96 ? -8.630 5.689 -7.064 1.00 96.19 96 GLU A CA 1
ATOM 726 C C . GLU A 1 96 ? -8.677 6.508 -5.763 1.00 96.19 96 GLU A C 1
ATOM 728 O O . GLU A 1 96 ? -8.716 5.960 -4.654 1.00 96.19 96 GLU A O 1
ATOM 733 N N . VAL A 1 97 ? -8.718 7.835 -5.890 1.00 96.38 97 VAL A N 1
ATOM 734 C CA . VAL A 1 97 ? -8.886 8.754 -4.754 1.00 96.38 97 VAL A CA 1
ATOM 735 C C . VAL A 1 97 ? -10.358 8.873 -4.359 1.00 96.38 97 VAL A C 1
ATOM 737 O O . VAL A 1 97 ? -11.231 9.102 -5.195 1.00 96.38 97 VAL A O 1
ATOM 740 N N . ARG A 1 98 ? -10.645 8.752 -3.060 1.00 95.75 98 ARG A N 1
ATOM 741 C CA . ARG A 1 98 ? -11.981 8.909 -2.472 1.00 95.75 98 ARG A CA 1
ATOM 742 C C . ARG A 1 98 ? -11.895 9.735 -1.186 1.00 95.75 98 ARG A C 1
ATOM 744 O O . ARG A 1 98 ? -10.887 9.711 -0.483 1.00 95.75 98 ARG A O 1
ATOM 751 N N . THR A 1 99 ? -12.977 10.423 -0.837 1.00 96.12 99 THR A N 1
ATOM 752 C CA . THR A 1 99 ? -13.096 11.143 0.441 1.00 96.12 99 THR A CA 1
ATOM 753 C C . THR A 1 99 ? -14.070 10.398 1.342 1.00 96.12 99 THR A C 1
ATOM 755 O O . THR A 1 99 ? -15.188 10.081 0.940 1.00 96.12 99 THR A O 1
ATOM 758 N N . THR A 1 100 ? -13.641 10.089 2.562 1.00 96.00 100 THR A N 1
ATOM 759 C CA . THR A 1 100 ? -14.490 9.448 3.576 1.00 96.00 100 THR A CA 1
ATOM 760 C C . THR A 1 100 ? -15.486 10.443 4.181 1.00 96.00 100 THR A C 1
ATOM 762 O O . THR A 1 100 ? -15.269 11.652 4.146 1.00 96.00 100 THR A O 1
ATOM 765 N N . SER A 1 101 ? -16.556 9.951 4.815 1.00 94.75 101 SER A N 1
ATOM 766 C CA . SER A 1 101 ? -17.522 10.794 5.546 1.00 94.75 101 SER A CA 1
ATOM 767 C C . SER A 1 101 ? -16.895 11.599 6.695 1.00 94.75 101 SER A C 1
ATOM 769 O O . SER A 1 101 ? -17.433 12.625 7.094 1.00 94.75 101 SER A O 1
ATOM 771 N N . THR A 1 102 ? -15.731 11.177 7.199 1.00 94.19 102 THR A N 1
ATOM 772 C CA . THR A 1 102 ? -14.915 11.902 8.190 1.00 94.19 102 THR A CA 1
ATOM 773 C C . THR A 1 102 ? -14.066 13.023 7.562 1.00 94.19 102 THR A C 1
ATOM 775 O O . 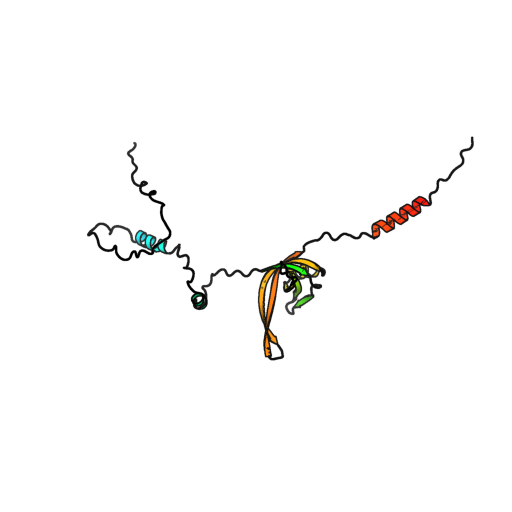THR A 1 102 ? -13.237 13.620 8.241 1.00 94.19 102 THR A O 1
ATOM 778 N N . GLY A 1 103 ? -14.205 13.290 6.258 1.00 93.88 103 GLY A N 1
ATOM 779 C CA . GLY A 1 103 ? -13.422 14.293 5.527 1.00 93.88 103 GLY A CA 1
ATOM 780 C C . GLY A 1 103 ? -11.977 13.880 5.222 1.00 93.88 103 GLY A C 1
ATOM 781 O O . GLY A 1 103 ? -11.224 14.671 4.663 1.00 93.88 103 GLY A O 1
ATOM 782 N N . LYS A 1 104 ? -11.570 12.648 5.561 1.00 95.56 104 LYS A N 1
ATOM 783 C CA . LYS A 1 104 ? -10.224 12.137 5.263 1.00 95.56 104 LYS A CA 1
ATOM 784 C C . LYS A 1 104 ? -10.149 11.601 3.840 1.00 95.56 104 LYS A C 1
ATOM 786 O O . LYS A 1 104 ? -10.972 10.761 3.464 1.00 95.56 104 LYS A O 1
ATOM 791 N N . THR A 1 105 ? -9.134 12.029 3.097 1.00 96.81 105 THR A N 1
ATOM 792 C CA . THR A 1 105 ? -8.779 11.472 1.788 1.00 96.81 105 THR A CA 1
ATOM 793 C C . THR A 1 105 ? -8.145 10.093 1.951 1.00 96.81 105 THR A C 1
ATOM 795 O O . THR A 1 105 ? -7.230 9.909 2.761 1.00 96.81 105 THR A O 1
ATOM 798 N N . VAL A 1 106 ? -8.617 9.137 1.157 1.00 97.31 106 VAL A N 1
ATOM 799 C CA . VAL A 1 106 ? -8.061 7.791 1.007 1.00 97.31 106 VAL A CA 1
ATOM 800 C C . VAL A 1 106 ? -7.790 7.542 -0.475 1.00 97.31 106 VAL A C 1
ATOM 802 O O . VAL A 1 106 ? -8.538 8.004 -1.333 1.00 97.31 106 VAL A O 1
ATOM 805 N N . CYS A 1 107 ? -6.707 6.844 -0.792 1.00 97.56 107 CYS A N 1
ATOM 806 C CA . CYS A 1 107 ? -6.353 6.479 -2.157 1.00 97.56 107 CYS A CA 1
ATOM 807 C C . CYS A 1 107 ? -6.138 4.967 -2.230 1.00 97.56 107 CYS A C 1
ATOM 809 O O . CYS A 1 107 ? -5.345 4.414 -1.463 1.00 97.56 107 CYS A O 1
ATOM 811 N N . HIS A 1 108 ? -6.874 4.311 -3.126 1.00 97.00 108 HIS A N 1
ATOM 812 C CA . HIS A 1 108 ? -6.774 2.881 -3.392 1.00 97.00 108 HIS A CA 1
ATOM 813 C C . HIS A 1 108 ? -5.985 2.656 -4.680 1.00 97.00 108 HIS A C 1
ATOM 815 O O . HIS A 1 108 ? -6.300 3.225 -5.722 1.00 97.00 108 HIS A O 1
ATOM 821 N N . MET A 1 109 ? -4.981 1.792 -4.620 1.00 96.56 109 MET A N 1
ATOM 822 C CA . MET A 1 109 ? -4.138 1.447 -5.762 1.00 96.56 109 MET A CA 1
ATOM 823 C C . MET A 1 109 ? -3.807 -0.046 -5.738 1.00 96.56 109 MET A C 1
ATOM 825 O O . MET A 1 109 ? -3.832 -0.673 -4.679 1.00 96.56 109 MET A O 1
ATOM 829 N N . SER A 1 110 ? -3.497 -0.612 -6.903 1.00 97.00 110 SER A N 1
ATOM 830 C CA . SER A 1 110 ? -3.082 -2.011 -7.032 1.00 97.00 110 SER A CA 1
ATOM 831 C C . SER A 1 110 ? -1.687 -2.063 -7.640 1.00 97.00 110 SER A C 1
ATOM 833 O O . SER A 1 110 ? -1.429 -1.399 -8.647 1.00 97.00 110 SER A O 1
ATOM 835 N N . VAL A 1 111 ? -0.787 -2.804 -6.998 1.00 96.75 111 VAL A N 1
ATOM 836 C CA . VAL A 1 111 ? 0.631 -2.883 -7.365 1.00 96.75 111 VAL A CA 1
ATOM 837 C C . VAL A 1 111 ? 0.941 -4.280 -7.879 1.00 96.75 111 VAL A C 1
ATOM 839 O O . VAL A 1 111 ? 0.718 -5.261 -7.167 1.00 96.75 111 VAL A O 1
ATOM 842 N N . ALA A 1 112 ? 1.464 -4.355 -9.100 1.00 96.38 112 ALA A N 1
ATOM 843 C CA . ALA A 1 112 ? 2.010 -5.565 -9.693 1.00 96.38 112 ALA A CA 1
ATOM 844 C C . ALA A 1 112 ? 3.401 -5.829 -9.105 1.00 96.38 112 ALA A C 1
ATOM 846 O O . ALA A 1 112 ? 4.295 -4.993 -9.225 1.00 96.38 112 ALA A O 1
ATOM 847 N N . CYS A 1 113 ? 3.583 -6.978 -8.460 1.00 94.44 113 CYS A N 1
ATOM 848 C CA . CYS A 1 113 ? 4.837 -7.400 -7.847 1.00 94.44 113 CYS A CA 1
ATOM 849 C C . CYS A 1 113 ? 5.222 -8.782 -8.387 1.00 94.44 113 CYS A C 1
ATOM 851 O O . CYS A 1 113 ? 4.537 -9.772 -8.124 1.00 94.44 113 CYS A O 1
ATOM 853 N N . ASP A 1 114 ? 6.310 -8.867 -9.149 1.00 92.12 114 ASP A N 1
ATOM 854 C CA . ASP A 1 114 ? 6.725 -10.128 -9.762 1.00 92.12 114 ASP A CA 1
ATOM 855 C C . ASP A 1 114 ? 7.387 -11.075 -8.757 1.00 92.12 114 ASP A C 1
ATOM 857 O O . ASP A 1 114 ? 8.309 -10.710 -8.017 1.00 92.12 114 ASP A O 1
ATOM 861 N N . ARG A 1 115 ? 6.973 -12.347 -8.783 1.00 88.88 115 ARG A N 1
ATOM 862 C CA . ARG A 1 115 ? 7.626 -13.432 -8.041 1.00 88.88 115 ARG A CA 1
ATOM 863 C C . ARG A 1 115 ? 8.922 -13.836 -8.747 1.00 88.88 115 ARG A C 1
ATOM 865 O O . ARG A 1 115 ? 8.976 -14.868 -9.414 1.00 88.88 115 ARG A O 1
ATOM 872 N N . GLY A 1 116 ? 9.956 -13.006 -8.601 1.00 82.12 116 GLY A N 1
ATOM 873 C CA . GLY A 1 116 ? 11.247 -13.158 -9.279 1.00 82.12 116 GLY A CA 1
ATOM 874 C C . GLY A 1 116 ? 11.776 -14.599 -9.279 1.00 82.12 116 GLY A C 1
ATOM 875 O O . GLY A 1 116 ? 11.964 -15.212 -8.227 1.00 82.12 116 GLY A O 1
ATOM 876 N N . GLY A 1 117 ? 12.016 -15.143 -10.473 1.00 81.31 117 GLY A N 1
ATOM 877 C CA . GLY A 1 117 ? 12.356 -16.549 -10.676 1.00 81.31 117 GLY A CA 1
ATOM 878 C C . GLY A 1 117 ? 12.241 -16.962 -12.144 1.00 81.31 117 GLY A C 1
ATOM 879 O O . GLY A 1 117 ? 12.336 -16.129 -13.036 1.00 81.31 117 GLY A O 1
ATOM 880 N N . LYS A 1 118 ? 12.025 -18.260 -12.395 1.00 76.62 118 LYS A N 1
ATOM 881 C CA . LYS A 1 118 ? 11.737 -18.816 -13.738 1.00 76.62 118 LYS A CA 1
ATOM 882 C C . LYS A 1 118 ? 10.239 -18.824 -14.091 1.00 76.62 118 LYS A C 1
ATOM 884 O O . LYS A 1 118 ? 9.845 -19.497 -15.037 1.00 76.62 118 LYS A O 1
ATOM 889 N N . SER A 1 119 ? 9.406 -18.189 -13.275 1.00 74.75 119 SER A N 1
ATOM 890 C CA . SER A 1 119 ? 7.950 -18.205 -13.397 1.00 74.75 119 SER A CA 1
ATOM 891 C C . SER A 1 119 ? 7.436 -16.794 -13.625 1.00 74.75 119 SER A C 1
ATOM 893 O O . SER A 1 119 ? 7.627 -15.943 -12.756 1.00 74.75 119 SER A O 1
ATOM 895 N N . ASP A 1 120 ? 6.718 -16.590 -14.724 1.00 81.19 120 ASP A N 1
ATOM 896 C CA . ASP A 1 120 ? 6.100 -15.314 -15.102 1.00 81.19 120 ASP A CA 1
ATOM 897 C C . ASP A 1 120 ? 4.803 -15.072 -14.297 1.00 81.19 120 ASP A C 1
ATOM 899 O O . ASP A 1 120 ? 3.708 -14.906 -14.834 1.00 81.19 120 ASP A O 1
ATOM 903 N N . HIS A 1 121 ? 4.903 -15.158 -12.967 1.00 89.88 121 HIS A N 1
ATOM 904 C CA . HIS A 1 121 ? 3.792 -14.987 -12.035 1.00 89.88 121 HIS A CA 1
ATOM 905 C C . HIS A 1 121 ? 3.908 -13.654 -11.295 1.00 89.88 121 HIS A C 1
ATOM 907 O O . HIS A 1 121 ? 4.720 -13.504 -10.379 1.00 89.88 121 HIS A O 1
ATOM 913 N N . THR A 1 122 ? 3.035 -12.723 -11.663 1.00 92.81 122 THR A N 1
ATOM 914 C CA . THR A 1 122 ? 2.848 -11.431 -11.002 1.00 92.81 122 THR A CA 1
ATOM 915 C C . THR A 1 122 ? 1.774 -11.539 -9.919 1.00 92.81 122 THR A C 1
ATOM 917 O O . THR A 1 122 ? 0.672 -12.031 -10.171 1.00 92.81 122 THR A O 1
ATOM 920 N N . ASP A 1 123 ? 2.081 -11.069 -8.711 1.00 94.31 123 ASP A N 1
ATOM 921 C CA . ASP A 1 123 ? 1.100 -10.843 -7.650 1.00 94.31 123 ASP A CA 1
ATOM 922 C C . ASP A 1 123 ? 0.511 -9.436 -7.760 1.00 94.31 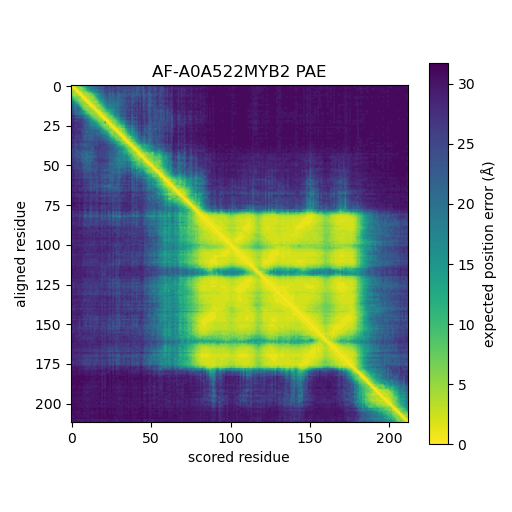123 ASP A C 1
ATOM 924 O O . ASP A 1 123 ? 1.240 -8.459 -7.922 1.00 94.31 123 ASP A O 1
ATOM 928 N N . PHE A 1 124 ? -0.804 -9.325 -7.591 1.00 95.88 124 PHE A N 1
ATOM 929 C CA . PHE A 1 124 ? -1.502 -8.045 -7.501 1.00 95.88 124 PHE A CA 1
ATOM 930 C C . PHE A 1 124 ? -1.819 -7.747 -6.038 1.00 95.88 124 PHE A C 1
ATOM 932 O O . PHE A 1 124 ? -2.544 -8.499 -5.383 1.00 95.88 124 PHE A O 1
ATOM 939 N N . LEU A 1 125 ? -1.231 -6.673 -5.512 1.00 96.38 125 LEU A N 1
ATOM 940 C CA . LEU A 1 125 ? -1.317 -6.301 -4.102 1.00 96.38 125 LEU A CA 1
ATOM 941 C C . LEU A 1 125 ? -2.096 -4.997 -3.939 1.00 96.38 125 LEU A C 1
ATOM 943 O O . LEU A 1 125 ? -1.695 -3.955 -4.461 1.00 96.38 125 LEU A O 1
ATOM 947 N N . ASP A 1 126 ? -3.183 -5.049 -3.171 1.00 96.69 126 ASP A N 1
ATOM 948 C CA . ASP A 1 126 ? -3.978 -3.870 -2.840 1.00 96.69 126 ASP A CA 1
ATOM 949 C C . ASP A 1 126 ? -3.265 -3.019 -1.782 1.00 96.69 126 ASP A C 1
ATOM 951 O O . ASP A 1 126 ? -2.936 -3.477 -0.680 1.00 96.69 126 ASP A O 1
ATOM 955 N N . VAL A 1 127 ? -3.043 -1.749 -2.112 1.00 97.25 127 VAL A N 1
ATOM 956 C CA . VAL A 1 127 ? -2.403 -0.761 -1.242 1.00 97.25 127 VAL A CA 1
ATOM 957 C C . VAL A 1 127 ? -3.377 0.392 -0.999 1.00 97.25 127 VAL A C 1
ATOM 959 O O . VAL A 1 127 ? -4.016 0.908 -1.917 1.00 97.25 127 VAL A O 1
ATOM 962 N N . VAL A 1 128 ? -3.475 0.805 0.263 1.00 97.44 128 VAL A N 1
ATOM 963 C CA . VAL A 1 128 ? -4.322 1.907 0.723 1.00 97.44 128 VAL A CA 1
ATOM 964 C C . VAL A 1 128 ? -3.433 2.991 1.323 1.00 97.44 128 VAL A C 1
ATOM 966 O O . VAL A 1 128 ? -2.759 2.777 2.334 1.00 97.44 128 VAL A O 1
ATOM 969 N N . ALA A 1 129 ? -3.439 4.167 0.705 1.00 97.44 129 ALA A N 1
ATOM 970 C CA . ALA A 1 129 ? -2.776 5.363 1.210 1.00 97.44 129 ALA A CA 1
ATOM 971 C C . ALA A 1 129 ? -3.797 6.311 1.855 1.00 97.44 129 ALA A C 1
ATOM 973 O O . ALA A 1 129 ? -4.944 6.395 1.418 1.00 97.44 129 ALA A O 1
ATO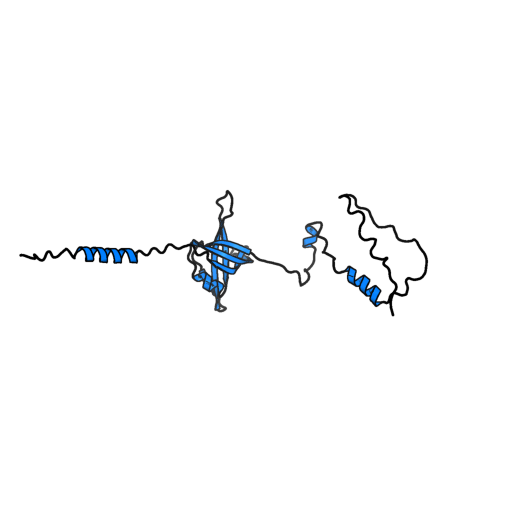M 974 N N . TRP A 1 130 ? -3.372 7.049 2.881 1.00 97.19 130 TRP A N 1
ATOM 975 C CA . TRP A 1 130 ? -4.217 7.987 3.629 1.00 97.19 130 TRP A CA 1
ATOM 976 C C . TRP A 1 130 ? -3.631 9.400 3.618 1.00 97.19 130 TRP A C 1
ATOM 978 O O . TRP A 1 130 ? -2.413 9.572 3.555 1.00 97.19 130 TRP A O 1
ATOM 988 N N . GLU A 1 131 ? -4.507 10.402 3.710 1.00 96.19 131 GLU A N 1
ATOM 989 C CA . GLU A 1 131 ? -4.170 11.813 3.950 1.00 96.19 131 GLU A CA 1
ATOM 990 C C . GLU A 1 131 ? -3.066 12.340 3.009 1.00 96.19 131 GLU A C 1
ATOM 992 O O . GLU A 1 131 ? -3.265 12.399 1.795 1.00 96.19 131 GLU A O 1
ATOM 997 N N . THR A 1 132 ? -1.897 12.719 3.533 1.00 95.69 132 THR A N 1
ATOM 998 C CA . THR A 1 132 ? -0.785 13.263 2.735 1.00 95.69 132 THR A CA 1
ATOM 999 C C . THR A 1 132 ? -0.195 12.237 1.769 1.00 95.69 132 THR A C 1
ATOM 1001 O O . THR A 1 132 ? 0.154 12.589 0.646 1.00 95.69 132 THR A O 1
ATOM 1004 N N . VAL A 1 133 ? -0.141 10.958 2.155 1.00 96.44 133 VAL A N 1
ATOM 1005 C CA . VAL A 1 133 ? 0.318 9.872 1.275 1.00 96.44 133 VAL A CA 1
ATOM 1006 C C . VAL A 1 133 ? -0.703 9.630 0.161 1.00 96.44 133 VAL A C 1
ATOM 1008 O O . VAL A 1 133 ? -0.308 9.350 -0.965 1.00 96.44 133 VAL A O 1
ATOM 1011 N N . ALA A 1 134 ? -2.003 9.793 0.440 1.00 96.56 134 ALA A N 1
ATOM 1012 C CA . ALA A 1 134 ? -3.055 9.706 -0.577 1.00 96.56 134 ALA A CA 1
ATOM 1013 C C . ALA A 1 134 ? -2.965 10.846 -1.606 1.00 96.56 134 ALA A C 1
ATOM 1015 O O . ALA A 1 134 ? -3.124 10.599 -2.800 1.00 96.56 134 ALA A O 1
ATOM 1016 N N . ALA A 1 135 ? -2.657 12.070 -1.165 1.00 93.81 135 ALA A N 1
ATOM 1017 C CA . ALA A 1 135 ? -2.438 13.208 -2.060 1.00 93.81 135 ALA A CA 1
ATOM 1018 C C . ALA A 1 135 ? -1.192 13.019 -2.947 1.00 93.81 135 ALA A C 1
ATOM 1020 O O . ALA A 1 135 ? -1.263 13.252 -4.150 1.00 93.81 135 ALA A O 1
ATOM 1021 N N . SER A 1 136 ? -0.081 12.528 -2.385 1.00 94.19 136 SER A N 1
ATOM 1022 C CA . SER A 1 136 ? 1.129 12.189 -3.155 1.00 94.19 136 SER A CA 1
ATOM 1023 C C . SER A 1 136 ? 0.933 10.992 -4.091 1.00 94.19 136 SER A C 1
ATOM 1025 O O . SER A 1 136 ? 1.581 10.905 -5.128 1.00 94.19 136 SER A O 1
ATOM 1027 N N . ALA A 1 137 ? 0.055 10.054 -3.726 1.00 94.44 137 ALA A N 1
ATOM 1028 C CA . ALA A 1 137 ? -0.314 8.930 -4.574 1.00 94.44 137 ALA A CA 1
ATOM 1029 C C . ALA A 1 137 ? -1.112 9.378 -5.803 1.00 94.44 137 ALA A C 1
ATOM 1031 O O . ALA A 1 137 ? -0.876 8.867 -6.888 1.00 94.44 137 ALA A O 1
ATOM 1032 N N . ALA A 1 138 ? -2.023 10.342 -5.642 1.00 94.06 138 ALA A N 1
ATOM 1033 C CA . ALA A 1 138 ? -2.942 10.804 -6.684 1.00 94.06 138 ALA A CA 1
ATOM 1034 C C . ALA A 1 138 ? -2.267 11.377 -7.946 1.00 94.06 138 ALA A C 1
ATOM 1036 O O . ALA A 1 138 ? -2.913 11.484 -8.982 1.00 94.06 138 ALA A O 1
ATOM 1037 N N . THR A 1 139 ? -0.992 11.769 -7.870 1.00 93.75 139 THR A N 1
ATOM 1038 C CA . THR A 1 139 ? -0.232 12.326 -9.005 1.00 93.75 139 THR A CA 1
ATOM 1039 C C . THR A 1 139 ? 0.575 11.278 -9.777 1.00 93.75 139 THR A C 1
ATOM 1041 O O . THR A 1 139 ? 1.334 11.637 -10.675 1.00 93.75 139 THR A O 1
ATOM 1044 N N . ILE A 1 140 ? 0.493 10.004 -9.389 1.00 93.44 140 ILE A N 1
ATOM 1045 C CA . ILE A 1 140 ? 1.263 8.909 -9.986 1.00 93.44 140 ILE A CA 1
ATOM 1046 C C . ILE A 1 140 ? 0.462 8.323 -11.161 1.00 93.44 140 ILE A C 1
ATOM 1048 O O . ILE A 1 140 ? -0.655 7.868 -10.922 1.00 93.44 140 ILE A O 1
ATOM 1052 N N . PRO A 1 141 ? 1.004 8.301 -12.393 1.00 91.88 141 PRO A N 1
ATOM 1053 C CA . PRO A 1 141 ? 0.336 7.678 -13.534 1.00 91.88 141 PRO A CA 1
ATOM 1054 C C . PRO A 1 141 ? 0.427 6.148 -13.476 1.00 91.88 141 PRO A C 1
ATOM 1056 O O . PRO A 1 141 ? 1.367 5.599 -12.888 1.00 91.88 141 PRO A O 1
ATOM 1059 N N . GLU A 1 142 ? -0.499 5.456 -14.141 1.00 93.12 142 GLU A N 1
ATOM 1060 C CA . GLU A 1 142 ? -0.363 4.025 -14.441 1.00 93.12 142 GLU A CA 1
ATOM 1061 C C . GLU A 1 142 ? 1.013 3.652 -15.038 1.00 93.12 142 GLU A C 1
ATOM 1063 O O . GLU A 1 142 ? 1.699 4.456 -15.676 1.00 93.12 142 GLU A O 1
ATOM 1068 N N . GLY A 1 143 ? 1.466 2.422 -14.778 1.00 93.12 143 GLY A N 1
ATOM 1069 C CA . GLY A 1 143 ? 2.781 1.928 -15.196 1.00 93.12 143 GLY A CA 1
ATOM 1070 C C . GLY A 1 143 ? 3.976 2.550 -14.461 1.00 93.12 143 GLY A C 1
ATOM 1071 O O . GLY A 1 143 ? 5.117 2.172 -14.725 1.00 93.12 143 GLY A O 1
ATOM 1072 N N . ALA A 1 144 ? 3.763 3.487 -13.531 1.00 93.75 144 ALA A N 1
ATOM 1073 C CA . ALA A 1 144 ? 4.843 4.021 -12.712 1.00 93.75 144 ALA A CA 1
ATOM 1074 C C . ALA A 1 144 ? 5.340 2.988 -11.691 1.00 93.75 144 ALA A C 1
ATOM 1076 O O . ALA A 1 144 ? 4.572 2.435 -10.900 1.00 93.75 144 ALA A O 1
ATOM 1077 N N . PHE A 1 145 ? 6.657 2.810 -11.641 1.00 94.81 145 PHE A N 1
ATOM 1078 C CA . PHE A 1 145 ? 7.302 1.952 -10.656 1.00 94.81 145 PHE A CA 1
ATOM 1079 C C . PHE A 1 145 ? 7.367 2.639 -9.297 1.00 94.81 145 PHE A C 1
ATOM 1081 O O . PHE A 1 145 ? 7.937 3.727 -9.147 1.00 94.81 145 PHE A O 1
ATOM 1088 N N . ILE A 1 146 ? 6.844 1.971 -8.278 1.00 95.50 146 ILE A N 1
ATOM 1089 C CA . ILE A 1 146 ? 6.709 2.500 -6.927 1.00 95.50 146 ILE A CA 1
ATOM 1090 C C . ILE A 1 146 ? 7.288 1.546 -5.884 1.00 95.50 146 ILE A C 1
ATOM 1092 O O . ILE A 1 146 ? 7.280 0.322 -6.010 1.00 95.50 146 ILE A O 1
ATOM 1096 N N . ARG A 1 147 ? 7.791 2.138 -4.801 1.00 96.56 147 ARG A N 1
ATOM 1097 C CA . ARG A 1 147 ? 8.150 1.446 -3.566 1.00 96.56 147 ARG A CA 1
ATOM 1098 C C . ARG A 1 147 ? 7.224 1.911 -2.455 1.00 96.56 147 ARG A C 1
ATOM 1100 O O . ARG A 1 147 ? 7.230 3.086 -2.080 1.00 96.56 147 ARG A O 1
ATOM 1107 N N . VAL A 1 148 ? 6.489 0.964 -1.894 1.00 96.75 148 VAL A N 1
ATOM 1108 C CA . VAL A 1 148 ? 5.581 1.152 -0.764 1.00 96.75 148 VAL A CA 1
ATOM 1109 C C . VAL A 1 148 ? 6.228 0.558 0.482 1.00 96.75 148 VAL A C 1
ATOM 1111 O O . VAL A 1 148 ? 6.674 -0.587 0.465 1.00 96.75 148 VAL A O 1
ATOM 1114 N N . MET A 1 149 ? 6.248 1.304 1.583 1.00 97.50 149 MET A N 1
ATOM 1115 C CA . MET A 1 149 ? 6.523 0.767 2.917 1.00 97.50 149 MET A CA 1
ATOM 1116 C C . MET A 1 149 ? 5.338 1.058 3.834 1.00 97.50 149 MET A C 1
ATOM 1118 O O . MET A 1 149 ? 4.823 2.178 3.871 1.00 97.50 149 MET A O 1
ATOM 1122 N N . GLY A 1 150 ? 4.914 0.057 4.599 1.00 96.94 150 GLY A N 1
ATOM 1123 C CA . GLY A 1 150 ? 3.728 0.170 5.438 1.00 96.94 150 GLY A CA 1
ATOM 1124 C C . GLY A 1 150 ? 3.510 -1.029 6.349 1.00 96.94 150 GLY A C 1
ATOM 1125 O O . GLY A 1 150 ? 4.460 -1.721 6.723 1.00 96.94 150 GLY A O 1
ATOM 1126 N N . SER A 1 151 ? 2.249 -1.282 6.688 1.00 96.75 151 SER A N 1
ATOM 1127 C CA . SER A 1 151 ? 1.813 -2.428 7.496 1.00 96.75 151 SER A CA 1
ATOM 1128 C C . SER A 1 151 ? 0.729 -3.217 6.769 1.00 96.75 151 SER A C 1
ATOM 1130 O O . SER A 1 151 ? -0.209 -2.612 6.247 1.00 96.75 151 SER A O 1
ATOM 1132 N N . LEU A 1 152 ? 0.810 -4.549 6.789 1.00 97.31 152 LEU A N 1
ATOM 1133 C CA . LEU A 1 152 ? -0.255 -5.404 6.263 1.00 97.31 152 LEU A CA 1
ATOM 1134 C C . LEU A 1 152 ? -1.455 -5.394 7.220 1.00 97.31 152 LEU A C 1
ATOM 1136 O O . LEU A 1 152 ? -1.301 -5.669 8.412 1.00 97.31 152 LEU A O 1
ATOM 1140 N N . GLN A 1 153 ? -2.645 -5.118 6.701 1.00 96.19 153 GLN A N 1
ATOM 1141 C CA . GLN A 1 153 ? -3.918 -5.247 7.402 1.00 96.19 153 GLN A CA 1
ATOM 1142 C C . GLN A 1 153 ? -4.767 -6.332 6.735 1.00 96.19 153 GLN A C 1
ATOM 1144 O O . GLN A 1 153 ? -4.741 -6.514 5.521 1.00 96.19 153 GLN A O 1
ATOM 1149 N N . VAL A 1 154 ? -5.514 -7.081 7.547 1.00 96.25 154 VAL A N 1
ATOM 1150 C CA . VAL A 1 154 ? -6.415 -8.134 7.066 1.00 96.25 154 VAL A CA 1
ATOM 1151 C C . VAL A 1 154 ? -7.798 -7.856 7.625 1.00 96.25 154 VAL A C 1
ATOM 1153 O O . VAL A 1 154 ? -8.040 -8.061 8.817 1.00 96.25 154 VAL A O 1
ATOM 1156 N N . ARG A 1 155 ? -8.710 -7.388 6.771 1.00 94.56 155 ARG A N 1
ATOM 1157 C CA . ARG A 1 155 ? -10.109 -7.150 7.149 1.00 94.56 155 ARG A CA 1
ATOM 1158 C C . ARG A 1 155 ? -10.958 -8.363 6.797 1.00 94.56 155 ARG A C 1
ATOM 1160 O O . ARG A 1 155 ? -10.833 -8.929 5.713 1.00 94.56 155 ARG A O 1
ATOM 1167 N N . SER A 1 156 ? -11.829 -8.764 7.718 1.00 94.75 156 SER A N 1
ATOM 1168 C CA . SER A 1 156 ? -12.864 -9.767 7.449 1.00 94.75 156 SER A CA 1
ATOM 1169 C C . SER A 1 156 ? -14.171 -9.046 7.146 1.00 94.75 156 SER A C 1
ATOM 1171 O O . SER A 1 156 ? -14.526 -8.115 7.865 1.00 94.75 156 SER A O 1
ATOM 1173 N N . TYR A 1 157 ? -14.865 -9.457 6.091 1.00 93.19 157 TYR A N 1
ATOM 1174 C CA . TYR A 1 157 ? -16.151 -8.891 5.691 1.00 93.19 157 TYR A CA 1
ATOM 1175 C C . TYR A 1 157 ? -17.110 -10.008 5.280 1.00 93.19 157 TYR A C 1
ATOM 1177 O O . TYR A 1 157 ? -16.689 -11.082 4.843 1.00 93.19 157 TYR A O 1
ATOM 1185 N N . GLU A 1 158 ? -18.403 -9.766 5.447 1.00 94.12 158 GLU A N 1
ATOM 1186 C CA . GLU A 1 158 ? -19.452 -10.700 5.049 1.00 94.12 158 GLU A CA 1
ATOM 1187 C C . GLU A 1 158 ? -19.962 -10.319 3.657 1.00 94.12 158 GLU A C 1
ATOM 1189 O O . GLU A 1 158 ? -20.126 -9.144 3.329 1.00 94.12 158 GLU A O 1
ATOM 1194 N N . THR A 1 159 ? -20.140 -11.324 2.804 1.00 92.06 159 THR A N 1
ATOM 1195 C CA . THR A 1 159 ? -20.783 -11.167 1.493 1.00 92.06 159 THR A CA 1
ATOM 1196 C C . THR A 1 159 ? -22.301 -11.210 1.679 1.00 92.06 159 THR A C 1
ATOM 1198 O O . THR A 1 159 ? -22.771 -11.843 2.621 1.00 92.06 159 THR A O 1
ATOM 1201 N N . ALA A 1 160 ? -23.072 -10.615 0.762 1.00 90.00 160 ALA A N 1
ATOM 1202 C CA . ALA A 1 160 ? -24.533 -10.757 0.713 1.00 90.00 160 ALA A CA 1
ATOM 1203 C C . ALA A 1 160 ? -25.011 -12.227 0.803 1.00 90.00 160 ALA A C 1
ATOM 1205 O O . ALA A 1 160 ? -26.026 -12.501 1.432 1.00 90.00 160 ALA A O 1
ATOM 1206 N N . ASP A 1 161 ? -24.226 -13.173 0.275 1.00 90.06 161 ASP A N 1
ATOM 1207 C CA . ASP A 1 161 ? -24.470 -14.625 0.339 1.00 90.06 161 ASP A CA 1
ATOM 1208 C C . ASP A 1 161 ? -24.206 -15.257 1.733 1.00 90.06 161 ASP A C 1
ATOM 1210 O O . ASP A 1 161 ? -24.129 -16.477 1.863 1.00 90.06 161 ASP A O 1
ATOM 1214 N N . GLY A 1 162 ? -23.949 -14.456 2.776 1.00 89.94 162 GLY A N 1
ATOM 1215 C CA . GLY A 1 162 ? -23.603 -14.909 4.135 1.00 89.94 162 GLY A CA 1
ATOM 1216 C C . GLY A 1 162 ? -22.162 -15.421 4.313 1.00 89.94 162 GLY A C 1
ATOM 1217 O O . GLY A 1 162 ? -21.737 -15.738 5.425 1.00 89.94 162 GLY A O 1
ATOM 1218 N N . GLY A 1 163 ? -21.375 -15.495 3.236 1.00 92.75 163 GLY A N 1
ATOM 1219 C CA . GLY A 1 163 ? -19.993 -15.977 3.269 1.00 92.75 163 GLY A CA 1
ATOM 1220 C C . GLY A 1 163 ? -19.004 -14.972 3.874 1.00 92.75 163 GLY A C 1
ATOM 1221 O O . GLY A 1 163 ? -18.847 -13.859 3.362 1.00 92.75 163 GLY A O 1
ATOM 1222 N N . LYS A 1 164 ? -18.265 -15.387 4.914 1.00 93.69 164 LYS A N 1
ATOM 1223 C CA . LYS A 1 164 ? -17.141 -14.629 5.495 1.00 93.69 164 LYS A CA 1
ATOM 1224 C C . LYS A 1 164 ? -15.915 -14.688 4.584 1.00 93.69 164 LYS A C 1
ATOM 1226 O O . LYS A 1 164 ? -15.318 -15.750 4.411 1.00 93.69 164 LYS A O 1
ATOM 1231 N N . ARG A 1 165 ? -15.507 -13.540 4.042 1.00 94.25 165 ARG A N 1
ATOM 1232 C CA . ARG A 1 165 ? -14.303 -13.371 3.213 1.00 94.25 165 ARG A CA 1
ATOM 1233 C C . ARG A 1 165 ? -13.262 -12.510 3.929 1.00 94.25 165 ARG A C 1
ATOM 1235 O O . ARG A 1 165 ? -13.567 -11.790 4.880 1.00 94.25 165 ARG A O 1
ATOM 1242 N N . ARG A 1 166 ? -12.010 -12.603 3.478 1.00 95.50 166 ARG A N 1
ATOM 1243 C CA . ARG A 1 166 ? -10.888 -11.775 3.941 1.00 95.50 166 ARG A CA 1
ATOM 1244 C C . ARG A 1 166 ? -10.362 -10.949 2.776 1.00 95.50 166 ARG A C 1
ATOM 1246 O O . ARG A 1 166 ? -10.220 -11.485 1.682 1.00 95.50 166 ARG A O 1
ATOM 1253 N N . ALA A 1 167 ? -10.067 -9.678 3.022 1.00 94.75 167 ALA A N 1
ATOM 1254 C CA . ALA A 1 167 ? -9.256 -8.845 2.139 1.00 94.75 167 ALA A CA 1
ATOM 1255 C C . ALA A 1 167 ? -7.925 -8.538 2.832 1.00 94.75 167 ALA A C 1
ATOM 1257 O O . ALA A 1 167 ? -7.885 -8.346 4.052 1.00 94.75 167 ALA A O 1
ATOM 1258 N N . TYR A 1 168 ? -6.857 -8.522 2.042 1.00 96.44 168 TYR A N 1
ATOM 1259 C CA . TYR A 1 168 ? -5.488 -8.261 2.467 1.00 96.44 168 TYR A CA 1
ATOM 1260 C C . TYR A 1 168 ? -5.076 -6.930 1.850 1.00 96.44 168 TYR A C 1
ATOM 1262 O O . TYR A 1 168 ? -5.029 -6.817 0.632 1.00 96.44 168 TYR A O 1
ATOM 1270 N N . GLU A 1 169 ? -4.818 -5.927 2.681 1.00 96.62 169 GLU A N 1
ATOM 1271 C CA . GLU A 1 169 ? -4.561 -4.556 2.241 1.00 96.62 169 GLU A CA 1
ATOM 1272 C C . GLU A 1 169 ? -3.295 -4.032 2.911 1.00 96.62 169 GLU A C 1
ATOM 1274 O O . GLU A 1 169 ? -3.075 -4.216 4.111 1.00 96.62 169 GLU A O 1
ATOM 1279 N N . ILE A 1 170 ? -2.445 -3.361 2.147 1.00 97.62 170 ILE A N 1
ATOM 1280 C CA . ILE A 1 170 ? -1.221 -2.754 2.661 1.00 97.62 170 ILE A CA 1
ATOM 1281 C C . ILE A 1 170 ? -1.506 -1.289 2.958 1.00 97.62 170 ILE A C 1
ATOM 1283 O O . ILE A 1 170 ? -1.698 -0.491 2.046 1.00 97.62 170 ILE A O 1
ATOM 1287 N N . VAL A 1 171 ? -1.497 -0.910 4.235 1.00 97.56 171 VAL A N 1
ATOM 1288 C CA . VAL A 1 171 ? -1.631 0.500 4.614 1.00 97.56 171 VAL A CA 1
ATOM 1289 C C . VAL A 1 171 ? -0.275 1.180 4.475 1.00 97.56 171 VAL A C 1
ATOM 1291 O O . VAL A 1 171 ? 0.646 0.908 5.253 1.00 97.56 171 VAL A O 1
ATOM 1294 N N . ALA A 1 172 ? -0.154 2.037 3.462 1.00 97.62 172 ALA A N 1
ATOM 1295 C CA . ALA A 1 172 ? 1.072 2.744 3.118 1.00 97.62 172 ALA A CA 1
ATOM 1296 C C . ALA A 1 172 ? 1.387 3.846 4.141 1.00 97.62 172 ALA A C 1
ATOM 1298 O O . ALA A 1 172 ? 0.559 4.710 4.423 1.00 97.62 172 ALA A O 1
ATOM 1299 N N . GLN A 1 173 ? 2.612 3.825 4.668 1.00 96.81 173 GLN A N 1
ATOM 1300 C CA . GLN A 1 173 ? 3.167 4.870 5.538 1.00 96.81 173 GLN A CA 1
ATOM 1301 C C . GLN A 1 173 ? 4.153 5.758 4.775 1.00 96.81 173 GLN A C 1
ATOM 1303 O O . GLN A 1 173 ? 4.230 6.958 5.015 1.00 96.81 173 GLN A O 1
ATOM 1308 N N . VAL A 1 174 ? 4.913 5.160 3.853 1.00 96.12 174 VAL A N 1
ATOM 1309 C CA . VAL A 1 174 ? 5.863 5.850 2.978 1.00 96.12 174 VAL A CA 1
ATOM 1310 C C . VAL A 1 174 ? 5.686 5.317 1.562 1.00 96.12 174 VAL A C 1
ATOM 1312 O O . VAL A 1 174 ? 5.680 4.105 1.343 1.00 96.12 174 VAL A O 1
ATOM 1315 N N . LEU A 1 175 ? 5.572 6.235 0.609 1.00 95.62 175 LEU A N 1
ATOM 1316 C CA . LEU A 1 175 ? 5.456 5.969 -0.819 1.00 95.62 175 LEU A CA 1
ATOM 1317 C C . LEU A 1 175 ? 6.603 6.690 -1.531 1.00 95.62 175 LEU A C 1
ATOM 1319 O O . LEU A 1 175 ? 6.834 7.872 -1.281 1.00 95.62 175 LEU A O 1
ATOM 1323 N N . VAL A 1 176 ? 7.340 5.979 -2.383 1.00 95.00 176 VAL A N 1
ATOM 1324 C CA . VAL A 1 176 ? 8.439 6.545 -3.179 1.00 95.00 176 VAL A CA 1
ATOM 1325 C C . VAL A 1 176 ? 8.282 6.098 -4.623 1.00 95.00 176 VAL A C 1
ATOM 1327 O O . VAL A 1 176 ? 8.310 4.901 -4.902 1.00 95.00 176 VAL A O 1
ATOM 1330 N N . VAL A 1 177 ? 8.160 7.055 -5.538 1.00 93.69 177 VAL A N 1
ATOM 1331 C CA . VAL A 1 177 ? 8.152 6.798 -6.982 1.00 93.69 177 VAL A CA 1
ATOM 1332 C C . VAL A 1 177 ? 9.592 6.645 -7.471 1.00 93.69 177 VAL A C 1
ATOM 1334 O O . VAL A 1 177 ? 10.471 7.422 -7.089 1.00 93.69 177 VAL A O 1
ATOM 1337 N N . ARG A 1 178 ? 9.857 5.648 -8.319 1.00 90.88 178 ARG A N 1
ATOM 1338 C CA . ARG A 1 178 ? 11.096 5.590 -9.100 1.00 90.88 178 ARG A CA 1
ATOM 1339 C C . ARG A 1 178 ? 10.903 6.465 -10.328 1.00 90.88 178 ARG A C 1
ATOM 1341 O O . ARG A 1 178 ? 10.261 6.053 -11.288 1.00 90.88 178 ARG A O 1
ATOM 1348 N N . ASN A 1 179 ? 11.534 7.632 -10.324 1.00 76.94 179 ASN A N 1
ATOM 1349 C CA . ASN A 1 179 ? 11.665 8.442 -11.528 1.00 76.94 179 ASN A CA 1
ATOM 1350 C C . ASN A 1 179 ? 12.537 7.671 -12.534 1.00 76.94 179 ASN A C 1
ATOM 1352 O O . ASN A 1 179 ? 13.767 7.708 -12.462 1.00 76.94 179 ASN A O 1
ATOM 1356 N N . SER A 1 180 ? 11.919 6.946 -13.466 1.00 62.75 180 SER A N 1
ATOM 1357 C CA . SER A 1 180 ? 12.579 6.629 -14.731 1.00 62.75 180 SER A CA 1
ATOM 1358 C C . SER A 1 180 ? 12.916 7.933 -15.450 1.00 62.75 180 SER A C 1
ATOM 1360 O O . SER A 1 180 ? 12.203 8.925 -15.305 1.00 62.75 180 SER A O 1
ATOM 1362 N N . CYS A 1 181 ? 13.980 7.934 -16.253 1.00 46.12 181 CYS A N 1
ATOM 1363 C CA . CYS A 1 181 ? 14.206 9.018 -17.199 1.00 46.12 181 CYS A CA 1
ATOM 1364 C C . CYS A 1 181 ? 13.085 8.975 -18.245 1.00 46.12 181 CYS A C 1
ATOM 1366 O O . CYS A 1 181 ? 13.177 8.259 -19.241 1.00 46.12 181 CYS A O 1
ATOM 1368 N N . THR A 1 182 ? 11.999 9.702 -17.986 1.00 51.91 182 THR A N 1
ATOM 1369 C CA . THR A 1 182 ? 10.973 9.980 -18.984 1.00 51.91 182 THR A CA 1
ATOM 1370 C C . THR A 1 182 ? 11.656 10.797 -20.065 1.00 51.91 182 THR A C 1
ATOM 1372 O O . THR A 1 182 ? 11.962 11.970 -19.850 1.00 51.91 182 THR A O 1
ATOM 1375 N N . SER A 1 183 ? 11.965 10.170 -21.202 1.00 48.31 183 SER A N 1
ATOM 1376 C CA . SER A 1 183 ? 12.547 10.875 -22.339 1.00 48.31 183 SER A CA 1
ATOM 1377 C C . SER A 1 183 ? 11.556 11.950 -22.771 1.00 48.31 183 SER A C 1
ATOM 1379 O O . SER A 1 183 ? 10.509 11.625 -23.338 1.00 48.31 183 SER A O 1
ATOM 1381 N N . ILE A 1 184 ? 11.868 13.210 -22.470 1.00 55.25 184 ILE A N 1
ATOM 1382 C CA . ILE A 1 184 ? 11.074 14.356 -22.897 1.00 55.25 184 ILE A CA 1
ATOM 1383 C C . ILE A 1 184 ? 11.085 14.336 -24.426 1.00 55.25 184 ILE A C 1
ATOM 1385 O O . ILE A 1 184 ? 12.105 14.614 -25.057 1.00 55.25 184 ILE A O 1
ATOM 1389 N N . ARG A 1 185 ? 9.960 13.945 -25.030 1.00 57.16 185 ARG A N 1
ATOM 1390 C CA . ARG A 1 185 ? 9.748 14.079 -26.472 1.00 57.16 185 ARG A CA 1
ATOM 1391 C C . ARG A 1 185 ? 9.385 15.532 -26.758 1.00 57.16 185 ARG A C 1
ATOM 1393 O O . ARG A 1 185 ? 8.221 15.859 -26.958 1.00 57.16 185 ARG A O 1
ATOM 1400 N N . ASP A 1 186 ? 10.401 16.391 -26.762 1.00 47.47 186 ASP A N 1
ATOM 1401 C CA . ASP A 1 186 ? 10.303 17.780 -27.221 1.00 47.47 186 ASP A CA 1
ATOM 1402 C C . ASP A 1 186 ? 10.124 17.830 -28.752 1.00 47.47 186 ASP A C 1
ATOM 1404 O O . ASP A 1 186 ? 10.994 18.280 -29.501 1.00 47.47 186 ASP A O 1
ATOM 1408 N N . GLU A 1 187 ? 8.966 17.381 -29.244 1.00 55.41 187 GLU A N 1
ATOM 1409 C CA . GLU A 1 187 ? 8.583 17.512 -30.662 1.00 55.41 187 GLU A CA 1
ATOM 1410 C C . GLU A 1 187 ? 8.455 18.993 -31.085 1.00 55.41 187 GLU A C 1
ATOM 1412 O O . GLU A 1 187 ? 8.620 19.349 -32.257 1.00 55.41 187 GLU A O 1
ATOM 1417 N N . THR A 1 188 ? 8.247 19.891 -30.119 1.00 55.12 188 THR A N 1
ATOM 1418 C CA . THR A 1 188 ? 8.126 21.342 -30.310 1.00 55.12 188 THR A CA 1
ATOM 1419 C C . THR A 1 188 ? 9.401 21.985 -30.869 1.00 55.12 188 THR A C 1
ATOM 1421 O O . THR A 1 188 ? 9.324 22.858 -31.742 1.00 55.12 188 THR A O 1
ATOM 1424 N N . THR A 1 189 ? 10.582 21.545 -30.420 1.00 55.72 189 THR A N 1
ATOM 1425 C CA . THR A 1 189 ? 11.866 22.196 -30.741 1.00 55.72 189 THR A CA 1
ATOM 1426 C C . THR A 1 189 ? 12.283 21.956 -32.196 1.00 55.72 189 THR A C 1
ATOM 1428 O O . THR A 1 189 ? 12.736 22.879 -32.880 1.00 55.72 189 THR A O 1
ATOM 1431 N N . THR A 1 190 ? 12.048 20.751 -32.723 1.00 57.78 190 THR A N 1
ATOM 1432 C CA . THR A 1 190 ? 12.382 20.391 -34.113 1.00 57.78 190 THR A CA 1
ATOM 1433 C C . THR A 1 190 ? 11.558 21.182 -35.131 1.00 57.78 190 THR A C 1
ATOM 1435 O O . THR A 1 190 ? 12.091 21.612 -36.158 1.00 57.78 190 THR A O 1
ATOM 1438 N N . SER A 1 191 ? 10.274 21.434 -34.850 1.00 58.12 191 SER A N 1
ATOM 1439 C CA . SER A 1 191 ? 9.387 22.161 -35.774 1.00 58.12 191 SER A CA 1
ATOM 1440 C C . SER A 1 191 ? 9.796 23.633 -35.964 1.00 58.12 191 SER A C 1
ATOM 1442 O O . SER A 1 191 ? 9.759 24.153 -37.082 1.00 58.12 191 SER A O 1
ATOM 1444 N N . THR A 1 192 ? 10.265 24.283 -34.893 1.00 59.59 192 THR A N 1
ATOM 1445 C CA . THR A 1 192 ? 10.683 25.695 -34.907 1.00 59.59 192 THR A CA 1
ATOM 1446 C C . THR A 1 192 ? 12.006 25.876 -35.650 1.00 59.59 192 THR A C 1
ATOM 1448 O O . THR A 1 192 ? 12.099 26.727 -36.536 1.00 59.59 192 THR A O 1
ATOM 1451 N N . LEU A 1 193 ? 12.996 25.018 -35.375 1.00 61.56 193 LEU A N 1
ATOM 1452 C CA . LEU A 1 193 ? 14.279 25.031 -36.087 1.00 61.56 193 LEU A CA 1
ATOM 1453 C C . LEU A 1 193 ? 14.106 24.726 -37.583 1.00 61.56 193 LEU A C 1
ATOM 1455 O O . LEU A 1 193 ? 14.746 25.358 -38.421 1.00 61.56 193 LEU A O 1
ATOM 1459 N N . THR A 1 194 ? 13.196 23.814 -37.939 1.00 62.59 194 THR A N 1
ATOM 1460 C CA . THR A 1 194 ? 12.917 23.489 -39.348 1.00 62.59 194 THR A CA 1
ATOM 1461 C C . THR A 1 194 ? 12.310 24.681 -40.096 1.00 62.59 194 THR A C 1
ATOM 1463 O O . THR A 1 194 ? 12.724 24.956 -41.224 1.00 62.59 194 THR A O 1
ATOM 1466 N N . ARG A 1 195 ? 11.401 25.446 -39.464 1.00 62.78 195 ARG A N 1
ATOM 1467 C CA . ARG A 1 195 ? 10.904 26.720 -40.021 1.00 62.78 195 ARG A CA 1
ATOM 1468 C C . ARG A 1 195 ? 12.038 27.724 -40.221 1.00 62.78 195 ARG A C 1
ATOM 1470 O O . ARG A 1 195 ? 12.255 28.147 -41.352 1.00 62.78 195 ARG A O 1
ATOM 1477 N N . GLN A 1 196 ? 12.824 28.003 -39.180 1.00 63.72 196 GLN A N 1
ATOM 1478 C CA . GLN A 1 196 ? 13.929 28.970 -39.247 1.00 63.72 196 GLN A CA 1
ATOM 1479 C C . GLN A 1 196 ? 14.963 28.625 -40.335 1.00 63.72 196 GLN A C 1
ATOM 1481 O O . GLN A 1 196 ? 15.413 29.514 -41.056 1.00 63.72 196 GLN A O 1
ATOM 1486 N N . ILE A 1 197 ? 15.297 27.342 -40.520 1.00 65.75 197 ILE A N 1
ATOM 1487 C CA . ILE A 1 197 ? 16.192 26.886 -41.600 1.00 65.75 197 ILE A CA 1
ATOM 1488 C C . ILE A 1 197 ? 15.539 27.054 -42.984 1.00 65.75 197 ILE A C 1
ATOM 1490 O O . ILE A 1 197 ? 16.230 27.381 -43.953 1.00 65.75 197 ILE A O 1
ATOM 1494 N N . SER A 1 198 ? 14.223 26.848 -43.101 1.00 68.62 198 SER A N 1
ATOM 1495 C CA . SER A 1 198 ? 13.492 27.067 -44.358 1.00 68.62 198 SER A CA 1
ATOM 1496 C C . SER A 1 198 ? 13.367 28.550 -44.729 1.00 68.62 198 SER A C 1
ATOM 1498 O O . SER A 1 198 ? 13.427 28.878 -45.912 1.00 68.62 198 SER A O 1
ATOM 1500 N N . ASP A 1 199 ? 13.278 29.438 -43.736 1.00 68.00 199 ASP A N 1
ATOM 1501 C CA . ASP A 1 199 ? 13.220 30.888 -43.934 1.00 68.00 199 ASP A CA 1
ATOM 1502 C C . ASP A 1 199 ? 14.605 31.455 -44.291 1.00 68.00 199 ASP A C 1
ATOM 1504 O O . ASP A 1 199 ? 14.729 32.210 -45.255 1.00 68.00 199 ASP A O 1
ATOM 1508 N N . LEU A 1 200 ? 15.674 30.996 -43.622 1.00 60.72 200 LEU A N 1
ATOM 1509 C CA . LEU A 1 200 ? 17.063 31.331 -43.977 1.00 60.72 200 LEU A CA 1
ATOM 1510 C C . LEU A 1 200 ? 17.428 30.920 -45.412 1.00 60.72 200 LEU A C 1
ATOM 1512 O O . LEU A 1 200 ? 18.142 31.651 -46.094 1.00 60.72 200 LEU A O 1
ATOM 1516 N N . LYS A 1 201 ? 16.903 29.794 -45.913 1.00 62.84 201 LYS A N 1
ATOM 1517 C CA . LYS A 1 201 ? 17.122 29.349 -47.303 1.00 62.84 201 LYS A CA 1
ATOM 1518 C C . LYS A 1 201 ? 16.374 30.167 -48.364 1.00 62.84 201 LYS A C 1
ATOM 1520 O O . LYS A 1 201 ? 16.652 29.975 -49.545 1.00 62.84 201 LYS A O 1
ATOM 1525 N N . ARG A 1 202 ? 15.457 31.070 -47.988 1.00 61.62 202 ARG A N 1
ATOM 1526 C CA . ARG A 1 202 ? 14.846 32.028 -48.935 1.00 61.62 202 ARG A CA 1
ATOM 1527 C C . ARG A 1 202 ? 15.720 33.254 -49.187 1.00 61.62 202 ARG A C 1
ATOM 1529 O O . ARG A 1 202 ? 15.507 33.937 -50.184 1.00 61.62 202 ARG A O 1
ATOM 1536 N N . ILE A 1 203 ? 16.703 33.515 -48.326 1.00 61.75 203 ILE A N 1
ATOM 1537 C CA . ILE A 1 203 ? 17.687 34.581 -48.518 1.00 61.75 203 ILE A CA 1
ATOM 1538 C C . ILE A 1 203 ? 18.785 34.040 -49.443 1.00 61.75 203 ILE A C 1
ATOM 1540 O O . ILE A 1 203 ? 19.863 33.634 -49.011 1.00 61.75 203 ILE A O 1
ATOM 1544 N N . GLY A 1 204 ? 18.467 33.970 -50.738 1.00 57.66 204 GLY A N 1
ATOM 1545 C CA . GLY A 1 204 ? 19.472 33.749 -51.774 1.00 57.66 204 GLY A CA 1
ATOM 1546 C C . GLY A 1 204 ? 20.465 34.919 -51.826 1.00 57.66 204 GLY A C 1
ATOM 1547 O O . GLY A 1 204 ? 20.133 36.019 -51.380 1.00 57.66 204 GLY A O 1
ATOM 1548 N N . PRO A 1 205 ? 21.683 34.719 -52.357 1.00 56.38 205 PRO A N 1
ATOM 1549 C CA . PRO A 1 205 ? 22.628 35.812 -52.515 1.00 56.38 205 PRO A CA 1
ATOM 1550 C C . PRO A 1 205 ? 22.080 36.804 -53.543 1.00 56.38 205 PRO A C 1
ATOM 1552 O O . PRO A 1 205 ? 22.003 36.485 -54.731 1.00 56.38 205 PRO A O 1
ATOM 1555 N N . GLU A 1 206 ? 21.730 38.014 -53.107 1.00 57.47 206 GLU A N 1
ATOM 1556 C CA . GLU A 1 206 ? 21.500 39.112 -54.041 1.00 57.47 206 GLU A CA 1
ATOM 1557 C C . GLU A 1 206 ? 22.835 39.477 -54.690 1.00 57.47 206 GLU A C 1
ATOM 1559 O O . GLU A 1 206 ? 23.669 40.190 -54.130 1.00 57.47 206 GLU A O 1
ATOM 1564 N N . SER A 1 207 ? 23.052 38.932 -55.886 1.00 54.56 207 SER A N 1
ATOM 1565 C CA . SER A 1 207 ? 24.184 39.241 -56.749 1.00 54.56 207 SER A CA 1
ATOM 1566 C C . SER A 1 207 ? 24.028 40.652 -57.321 1.00 54.56 207 SER A C 1
ATOM 1568 O O . SER A 1 207 ? 23.729 40.832 -58.504 1.00 54.56 207 SER A O 1
ATOM 1570 N N . GLY A 1 208 ? 24.220 41.657 -56.466 1.00 50.56 208 GLY A N 1
ATOM 1571 C CA . GLY A 1 208 ? 24.409 43.041 -56.875 1.00 50.56 208 GLY A CA 1
ATOM 1572 C C . GLY A 1 208 ? 25.683 43.141 -57.707 1.00 50.56 208 GLY A C 1
ATOM 1573 O O . GLY A 1 208 ? 26.788 43.032 -57.177 1.00 50.56 208 GLY A O 1
ATOM 1574 N N . ALA A 1 209 ? 25.525 43.299 -59.020 1.00 53.97 209 ALA A N 1
ATOM 1575 C CA . ALA A 1 209 ? 26.636 43.395 -59.953 1.00 53.97 209 ALA A CA 1
ATOM 1576 C C . ALA A 1 209 ? 27.485 44.642 -59.660 1.00 53.97 209 ALA A C 1
ATOM 1578 O O . ALA A 1 209 ? 27.080 45.765 -59.957 1.00 53.97 209 ALA A O 1
ATOM 1579 N N . PHE A 1 210 ? 28.685 44.438 -59.115 1.00 45.00 210 PHE A N 1
ATOM 1580 C CA . PHE A 1 210 ? 29.708 45.476 -59.054 1.00 45.00 210 PHE A CA 1
ATOM 1581 C C . PHE A 1 210 ? 30.434 45.499 -60.405 1.00 45.00 210 PHE A C 1
ATOM 1583 O O . PHE A 1 210 ? 31.320 44.684 -60.663 1.00 45.00 210 PHE A O 1
ATOM 1590 N N . SER A 1 211 ? 29.984 46.377 -61.302 1.00 50.53 211 SER A N 1
ATOM 1591 C CA . SER A 1 211 ? 30.678 46.645 -62.565 1.00 50.53 211 SER A CA 1
ATOM 1592 C C . SER A 1 211 ? 31.868 47.580 -62.324 1.00 50.53 211 SER A C 1
ATOM 1594 O O . SER A 1 211 ? 31.838 48.378 -61.388 1.00 50.53 211 SER A O 1
ATOM 1596 N N . LEU A 1 212 ? 32.896 47.431 -63.167 1.00 52.84 212 LEU A N 1
ATOM 1597 C CA . LEU A 1 212 ? 34.166 48.175 -63.158 1.00 52.84 212 LEU A CA 1
ATOM 1598 C C . LEU A 1 212 ? 33.987 49.699 -63.247 1.00 52.84 212 LEU A C 1
ATOM 1600 O O . LEU A 1 212 ? 33.106 50.123 -64.031 1.00 52.84 212 LEU A O 1
#

Nearest PDB structures (foldseek):
  6bhw-assembly2_E  TM=9.457E-01  e=2.421E-10  Bacillus subtilis subsp. subtilis str. 168
  6bhw-assembly1_B  TM=9.189E-01  e=2.166E-10  Bacillus subtilis subsp. subtilis str. 168
  7ym1-assembly1_A  TM=8.670E-01  e=9.747E-10  Staphylococcus aureus subsp. aureus ED98
  2fxq-assembly1_A-2  TM=8.197E-01  e=6.127E-09  Thermus aquaticus
  6rup-assembly1_B-2  TM=8.518E-01  e=7.947E-08  Homo sapiens